Protein AF-A0A3M6V969-F1 (afdb_monomer_lite)

Foldseek 3Di:
DDDDDDDDDDDDDDDDDDDDDDDPDPDDPPDDDDPPPDPDDDDDDPDPDPPVVVVVVPDDPVVVVVVVLVCLLVDPLLVLLLVLLVVLLVLLVVLQVVLVVLVVVVVVCVVPVPCPVVSVVVLVVSLVVSLVVLLVSLQSNDDPQPRWDFDDWDPVVVPDPPPLSVLSSCCSNPVSCPLQRVLLVVLSVLLVVLVVLLVVLVVPPPDPPDDDDDVVVVVVVVSVVSNVVSVVSNSVSSVSSVVSSVVSNVSSCVSSVVTTDTDRDDD

pLDDT: mean 74.68, std 21.76, range [30.78, 98.0]

Radius of gyration: 28.73 Å; chains: 1; bounding box: 106×53×70 Å

Sequence (267 aa):
MATQETFHPKLIKLSSDLGSVVTDEYGTFDVSMIDVESERDDDVEQCQPSFYERLDSMCSKECLLIWLVLSVPFKLLTYKTLLFHAANFIFSVVAIICVFTLTMGKVLQSLVAAWGTKFRRIESWTLQHLLQLDCALYNFISPRDEHLMVYSPSIHMQQAQGLYGMYAQLYFGGVKLLATGIPGAFAVFMFIWSLQNVIVMALRNEPEASATTGHLLSIYYNLDMMMVVAVVAIYASVILLYVFVFISQQLTIFFCSQYLLYGTGLY

Organism: NCBI:txid542832

Secondary structure (DSSP, 8-state):
----------PPP---------------------------------PPPPHHHHHHTTS-HHHHHHHHHHHGGGSHHHHHHHHHHHHHHHHHHHHHHHHHHHHHHHHHHHH-GGGHHHHHHHHHHHHHHHHHHHHHHHHHHS-GGGPEEEEEE-THHHHSTTHHHHHHHHIIIIIHIIIIIHHHHHHHHHHHHHHHHHHHHHHH-S------TTTHHHHHHHHHHHHHHHHHHHHHHHHHHHHHHHHHHHHHHHHHHHHEEEEE---

Structure (mmCIF, N/CA/C/O backbone):
data_AF-A0A3M6V969-F1
#
_entry.id   AF-A0A3M6V969-F1
#
loop_
_atom_site.group_PDB
_atom_site.id
_atom_site.type_symbol
_atom_site.label_atom_id
_atom_site.label_alt_id
_atom_site.label_comp_id
_atom_site.label_asym_id
_atom_site.label_entity_id
_atom_site.label_seq_id
_atom_site.pdbx_PDB_ins_code
_atom_site.Cartn_x
_atom_site.Cartn_y
_atom_site.Cartn_z
_atom_site.occupancy
_atom_site.B_iso_or_equiv
_atom_site.auth_seq_id
_atom_site.auth_comp_id
_atom_site.auth_asym_id
_atom_site.auth_atom_id
_atom_site.pdbx_PDB_model_num
ATOM 1 N N . MET A 1 1 ? -68.284 -16.418 7.453 1.00 35.00 1 MET A N 1
ATOM 2 C CA . MET A 1 1 ? -67.642 -16.941 6.227 1.00 35.00 1 MET A CA 1
ATOM 3 C C . MET A 1 1 ? -66.283 -16.276 6.110 1.00 35.00 1 MET A C 1
ATOM 5 O O . MET A 1 1 ? -66.266 -15.061 6.186 1.00 35.00 1 MET A O 1
ATOM 9 N N . ALA A 1 2 ? -65.136 -16.913 5.924 1.00 34.94 2 ALA A N 1
ATOM 10 C CA . ALA A 1 2 ? -64.560 -18.185 6.353 1.00 34.94 2 ALA A CA 1
ATOM 11 C C . ALA A 1 2 ? -63.029 -17.925 6.340 1.00 34.94 2 ALA A C 1
ATOM 13 O O . ALA A 1 2 ? -62.560 -17.094 5.566 1.00 34.94 2 ALA A O 1
ATOM 14 N N . THR A 1 3 ? -62.303 -18.549 7.262 1.00 42.44 3 THR A N 1
ATOM 15 C CA . THR A 1 3 ? -60.850 -18.478 7.530 1.00 42.44 3 THR A CA 1
ATOM 16 C C . THR A 1 3 ? -59.985 -19.164 6.458 1.00 42.44 3 THR A C 1
ATOM 18 O O . THR A 1 3 ? -60.555 -19.776 5.560 1.00 42.44 3 THR A O 1
ATOM 21 N N . GLN A 1 4 ? -58.646 -19.153 6.670 1.00 36.12 4 GLN A N 1
ATOM 22 C CA . GLN A 1 4 ? -57.632 -20.188 6.310 1.00 36.12 4 GLN A CA 1
ATOM 23 C C . GLN A 1 4 ? -56.543 -19.681 5.321 1.00 36.12 4 GLN A C 1
ATOM 25 O O . GLN A 1 4 ? -56.886 -19.095 4.305 1.00 36.12 4 GLN A O 1
ATOM 30 N N . GLU A 1 5 ? -55.219 -19.818 5.503 1.00 34.84 5 GLU A N 1
ATOM 31 C CA . GLU A 1 5 ? -54.366 -20.386 6.562 1.00 34.84 5 GLU A CA 1
ATOM 32 C C . GLU A 1 5 ? -52.908 -19.893 6.425 1.00 34.84 5 GLU A C 1
ATOM 34 O O . GLU A 1 5 ? -52.412 -19.625 5.333 1.00 34.84 5 GLU A O 1
ATOM 39 N N . THR A 1 6 ? -52.221 -19.841 7.563 1.00 40.34 6 THR A N 1
ATOM 40 C CA . THR A 1 6 ? -50.766 -19.755 7.762 1.00 40.34 6 THR A CA 1
ATOM 41 C C . THR A 1 6 ? -50.095 -21.128 7.663 1.00 40.34 6 THR A C 1
ATOM 43 O O . THR A 1 6 ? -50.626 -22.078 8.230 1.00 40.34 6 THR A O 1
ATOM 46 N N . PHE A 1 7 ? -48.867 -21.206 7.131 1.00 31.41 7 PHE A N 1
ATOM 47 C CA . PHE A 1 7 ? -47.950 -22.331 7.381 1.00 31.41 7 PHE A CA 1
ATOM 48 C C . PHE A 1 7 ? -46.498 -21.871 7.621 1.00 31.41 7 PHE A C 1
ATOM 50 O O . PHE A 1 7 ? -45.789 -21.452 6.712 1.00 31.41 7 PHE A O 1
ATOM 57 N N . HIS A 1 8 ? -46.072 -21.999 8.880 1.00 37.44 8 HIS A N 1
ATOM 58 C CA . HIS A 1 8 ? -44.728 -22.417 9.324 1.00 37.44 8 HIS A CA 1
ATOM 59 C C . HIS A 1 8 ? -44.789 -23.949 9.550 1.00 37.44 8 HIS A C 1
ATOM 61 O O . HIS A 1 8 ? -45.909 -24.429 9.759 1.00 37.44 8 HIS A O 1
ATOM 67 N N . PRO A 1 9 ? -43.689 -24.750 9.563 1.00 43.12 9 PRO A N 1
ATOM 68 C CA . PRO A 1 9 ? -42.586 -24.687 10.557 1.00 43.12 9 PRO A CA 1
ATOM 69 C C . PRO A 1 9 ? -41.202 -25.137 9.969 1.00 43.12 9 PRO A C 1
ATOM 71 O O . PRO A 1 9 ? -41.119 -25.428 8.787 1.00 43.12 9 PRO A O 1
ATOM 74 N N . LYS A 1 10 ? -40.037 -25.187 10.647 1.00 30.78 10 LYS A N 1
ATOM 75 C CA . LYS A 1 10 ? -39.716 -25.945 11.872 1.00 30.78 10 LYS A CA 1
ATOM 76 C C . LYS A 1 10 ? -38.321 -25.575 12.420 1.00 30.78 10 LYS A C 1
ATOM 78 O O . LYS A 1 10 ? -37.322 -25.675 11.715 1.00 30.78 10 LYS A O 1
ATOM 83 N N . LEU A 1 11 ? -38.282 -25.210 13.704 1.00 34.94 11 LEU A N 1
ATOM 84 C CA . LEU A 1 11 ? -37.094 -25.210 14.562 1.00 34.94 11 LEU A CA 1
ATOM 85 C C . LEU A 1 11 ? -36.575 -26.646 14.741 1.00 34.94 11 LEU A C 1
ATOM 87 O O . LEU A 1 11 ? -37.361 -27.541 15.065 1.00 34.94 11 LEU A O 1
ATOM 91 N N . ILE A 1 12 ? -35.257 -26.833 14.658 1.00 35.28 12 ILE A N 1
ATOM 92 C CA . ILE A 1 12 ? -34.579 -27.974 15.277 1.00 35.28 12 ILE A CA 1
ATOM 93 C C . ILE A 1 12 ? -34.173 -27.558 16.691 1.00 35.28 12 ILE A C 1
ATOM 95 O O . ILE A 1 12 ? -33.477 -26.570 16.907 1.00 35.28 12 ILE A O 1
ATOM 99 N N . LYS A 1 13 ? -34.681 -28.327 17.648 1.00 32.25 13 LYS A N 1
ATOM 100 C CA . LYS A 1 13 ? -34.396 -28.279 19.077 1.00 32.25 13 LYS A CA 1
ATOM 101 C C . LYS A 1 13 ? -33.262 -29.277 19.315 1.00 32.25 13 LYS A C 1
ATOM 103 O O . LYS A 1 13 ? -33.454 -30.454 19.024 1.00 32.25 13 LYS A O 1
ATOM 108 N N . LEU A 1 14 ? -32.117 -28.840 19.832 1.00 31.98 14 LEU A N 1
ATOM 109 C CA . LEU A 1 14 ? -31.102 -29.751 20.362 1.00 31.98 14 LEU A CA 1
ATOM 110 C C . LEU A 1 14 ? -30.795 -29.366 21.806 1.00 31.98 14 LEU A C 1
ATOM 112 O O . LEU A 1 14 ? -30.580 -28.202 22.137 1.00 31.98 14 LEU A O 1
ATOM 116 N N . SER A 1 15 ? -30.951 -30.384 22.645 1.00 31.31 15 SER A N 1
ATOM 117 C CA . SER A 1 15 ? -30.938 -30.371 24.098 1.00 31.31 15 SER A CA 1
ATOM 118 C C . SER A 1 15 ? -29.572 -29.982 24.638 1.00 31.31 15 SER A C 1
ATOM 120 O O . SER A 1 15 ? -28.549 -30.463 24.161 1.00 31.31 15 SER A O 1
ATOM 122 N N . SER A 1 16 ? -29.587 -29.164 25.680 1.00 37.38 16 SER A N 1
ATOM 123 C CA . SER A 1 16 ? -28.486 -28.974 26.610 1.00 37.38 16 SER A CA 1
ATOM 124 C C . SER A 1 16 ? -28.178 -30.296 27.310 1.00 37.38 16 SER A C 1
ATOM 126 O O . SER A 1 16 ? -29.090 -30.907 27.868 1.00 37.38 16 SER A O 1
ATOM 128 N N . ASP A 1 17 ? -26.906 -30.679 27.344 1.00 32.72 17 ASP A N 1
ATOM 129 C CA . ASP A 1 17 ? -26.366 -31.443 28.461 1.00 32.72 17 ASP A CA 1
ATOM 130 C C . ASP A 1 17 ? -25.052 -30.797 28.903 1.00 32.72 17 ASP A C 1
ATOM 132 O O . ASP A 1 17 ? -24.182 -30.458 28.097 1.00 32.72 17 ASP A O 1
ATOM 136 N N . LEU A 1 18 ? -24.988 -30.512 30.199 1.00 43.34 18 LEU A N 1
ATOM 137 C CA . LEU A 1 18 ? -23.927 -29.774 30.864 1.00 43.34 18 LEU A CA 1
ATOM 138 C C . LEU A 1 18 ? -22.798 -30.758 31.200 1.00 43.34 18 LEU A C 1
ATOM 140 O O . LEU A 1 18 ? -22.928 -31.568 32.113 1.00 43.34 18 LEU A O 1
ATOM 144 N N . GLY A 1 19 ? -21.677 -30.658 30.489 1.00 33.00 19 GLY A N 1
ATOM 145 C CA . GLY A 1 19 ? -20.429 -31.345 30.812 1.00 33.00 19 GLY A CA 1
ATOM 146 C C . GLY A 1 19 ? -19.304 -30.331 30.950 1.00 33.00 19 GLY A C 1
ATOM 147 O O . GLY A 1 19 ? -18.671 -29.959 29.972 1.00 33.00 19 GLY A O 1
ATOM 148 N N . SER A 1 20 ? -19.088 -29.853 32.172 1.00 44.28 20 SER A N 1
ATOM 149 C CA . SER A 1 20 ? -17.944 -29.029 32.559 1.00 44.28 20 SER A CA 1
ATOM 150 C C . SER A 1 20 ? -16.648 -29.827 32.384 1.00 44.28 20 SER A C 1
ATOM 152 O O . SER A 1 20 ? -16.420 -30.750 33.162 1.00 44.28 20 SER A O 1
ATOM 154 N N . VAL A 1 21 ? -15.785 -29.425 31.450 1.00 36.19 21 VAL A N 1
ATOM 155 C CA . VAL A 1 21 ? -14.322 -29.491 31.590 1.00 36.19 21 VAL A CA 1
ATOM 156 C C . VAL A 1 21 ? -13.742 -28.291 30.843 1.00 36.19 21 VAL A C 1
ATOM 158 O O . VAL A 1 21 ? -13.874 -28.161 29.631 1.00 36.19 21 VAL A O 1
ATOM 161 N N . VAL A 1 22 ? -13.139 -27.384 31.607 1.00 47.34 22 VAL A N 1
ATOM 162 C CA . VAL A 1 22 ? -12.195 -26.389 31.106 1.00 47.34 22 VAL A CA 1
ATOM 163 C C . VAL A 1 22 ? -10.940 -27.144 30.683 1.00 47.34 22 VAL A C 1
ATOM 165 O O . VAL A 1 22 ? -10.265 -27.720 31.532 1.00 47.34 22 VAL A O 1
ATOM 168 N N . THR A 1 23 ? -10.623 -27.110 29.396 1.00 34.41 23 THR A N 1
ATOM 169 C CA . THR A 1 23 ? -9.273 -27.362 28.886 1.00 34.41 23 THR A CA 1
ATOM 170 C C . THR A 1 23 ? -8.989 -26.316 27.821 1.00 34.41 23 THR A C 1
ATOM 172 O O . THR A 1 23 ? -9.536 -26.369 26.721 1.00 34.41 23 THR A O 1
ATOM 175 N N . ASP A 1 24 ? -8.170 -25.332 28.199 1.00 46.44 24 ASP A N 1
ATOM 176 C CA . ASP A 1 24 ? -7.408 -24.503 27.272 1.00 46.44 24 ASP A CA 1
ATOM 177 C C . ASP A 1 24 ? -6.499 -25.434 26.466 1.00 46.44 24 ASP A C 1
ATOM 179 O O . ASP A 1 24 ? -5.453 -25.866 26.949 1.00 46.44 24 ASP A O 1
ATOM 183 N N . GLU A 1 25 ? -6.892 -25.764 25.243 1.00 40.34 25 GLU A N 1
ATOM 184 C CA . GLU A 1 25 ? -5.999 -26.401 24.286 1.00 40.34 25 GLU A CA 1
ATOM 185 C C . GLU A 1 25 ? -6.243 -25.774 22.916 1.00 40.34 25 GLU A C 1
ATOM 187 O O . GLU A 1 25 ? -7.372 -25.699 22.430 1.00 40.34 25 GLU A O 1
ATOM 192 N N . TYR A 1 26 ? -5.170 -25.231 22.340 1.00 43.09 26 TYR A N 1
ATOM 193 C CA . TYR A 1 26 ? -5.135 -24.672 20.996 1.00 43.09 26 TYR A CA 1
ATOM 194 C C . TYR A 1 26 ? -5.763 -25.673 20.019 1.00 43.09 26 TYR A C 1
ATOM 196 O O . TYR A 1 26 ? -5.193 -26.727 19.751 1.00 43.09 26 TYR A O 1
ATOM 204 N N . GLY A 1 27 ? -6.939 -25.337 19.490 1.00 37.59 27 GLY A N 1
ATOM 205 C CA . GLY A 1 27 ? -7.578 -26.114 18.440 1.00 37.59 27 GLY A CA 1
ATOM 206 C C . GLY A 1 27 ? -6.753 -26.023 17.164 1.00 37.59 27 GLY A C 1
ATOM 207 O O . GLY A 1 27 ? -6.799 -25.018 16.456 1.00 37.59 27 GLY A O 1
ATOM 208 N N . THR A 1 28 ? -5.986 -27.069 16.877 1.00 38.44 28 THR A N 1
ATOM 209 C CA . THR A 1 28 ? -5.443 -27.332 15.547 1.00 38.44 28 THR A CA 1
ATOM 210 C C . THR A 1 28 ? -6.634 -27.520 14.611 1.00 38.44 28 THR A C 1
ATOM 212 O O . THR A 1 28 ? -7.414 -28.457 14.773 1.00 38.44 28 THR A O 1
ATOM 215 N N . PHE A 1 29 ? -6.829 -26.596 13.671 1.00 37.69 29 PHE A N 1
ATOM 216 C CA . PHE A 1 29 ? -7.833 -26.757 12.625 1.00 37.69 29 PHE A CA 1
ATOM 217 C C . PHE A 1 29 ? -7.365 -27.870 11.683 1.00 37.69 29 PHE A C 1
ATOM 219 O O . PHE A 1 29 ? -6.484 -27.646 10.855 1.00 37.69 29 PHE A O 1
ATOM 226 N N . ASP A 1 30 ? -7.934 -29.066 11.823 1.00 32.25 30 ASP A N 1
ATOM 227 C CA . ASP A 1 30 ? -7.790 -30.130 10.831 1.00 32.25 30 ASP A CA 1
ATOM 228 C C . ASP A 1 30 ? -8.599 -29.738 9.587 1.00 32.25 30 ASP A C 1
ATOM 230 O O . ASP A 1 30 ? -9.830 -29.826 9.548 1.00 32.25 30 ASP A O 1
ATOM 234 N N . VAL A 1 31 ? -7.898 -29.234 8.572 1.00 41.06 31 VAL A N 1
ATOM 235 C CA . VAL A 1 31 ? -8.460 -28.963 7.248 1.00 41.06 31 VAL A CA 1
ATOM 236 C C . VAL A 1 31 ? -8.407 -30.268 6.462 1.00 41.06 31 VAL A C 1
ATOM 238 O O . VAL A 1 31 ? -7.403 -30.599 5.838 1.00 41.06 31 VAL A O 1
ATOM 241 N N . SER A 1 32 ? -9.498 -31.030 6.512 1.00 32.59 32 SER A N 1
ATOM 242 C CA . SER A 1 32 ? -9.714 -32.150 5.596 1.00 32.59 32 SER A CA 1
ATOM 243 C C . SER A 1 32 ? -9.898 -31.596 4.179 1.00 32.59 32 SER A C 1
ATOM 245 O O . SER A 1 32 ? -10.925 -30.981 3.881 1.00 32.59 32 SER A O 1
ATOM 247 N N . MET A 1 33 ? -8.891 -31.769 3.318 1.00 40.50 33 MET A N 1
ATOM 248 C CA . MET A 1 33 ? -9.049 -31.561 1.879 1.00 40.50 33 MET A CA 1
ATOM 249 C C . MET A 1 33 ? -9.857 -32.730 1.318 1.00 40.50 33 MET A C 1
ATOM 251 O O . MET A 1 33 ? -9.395 -33.867 1.294 1.00 40.50 33 MET A O 1
ATOM 255 N N . ILE A 1 34 ? -11.089 -32.446 0.905 1.00 36.62 34 ILE A N 1
ATOM 256 C CA . ILE A 1 34 ? -11.884 -33.369 0.103 1.00 36.62 34 ILE A CA 1
ATOM 257 C C . ILE A 1 34 ? -11.460 -33.125 -1.343 1.00 36.62 34 ILE A C 1
ATOM 259 O O . ILE A 1 34 ? -11.886 -32.143 -1.953 1.00 36.62 34 ILE A O 1
ATOM 263 N N . ASP A 1 35 ? -10.599 -33.996 -1.866 1.00 39.97 35 ASP A N 1
ATOM 264 C CA . ASP A 1 35 ? -10.316 -34.065 -3.297 1.00 39.97 35 ASP A CA 1
ATOM 265 C C . ASP A 1 35 ? -11.599 -34.502 -4.010 1.00 39.97 35 ASP A C 1
ATOM 267 O O . ASP A 1 35 ? -12.009 -35.662 -3.973 1.00 39.97 35 ASP A O 1
ATOM 271 N N . VAL A 1 36 ? -12.289 -33.534 -4.611 1.00 44.66 36 VAL A N 1
ATOM 272 C CA . VAL A 1 36 ? -13.403 -33.801 -5.517 1.00 44.66 36 VAL A CA 1
ATOM 273 C C . VAL A 1 36 ? -12.790 -34.161 -6.867 1.00 44.66 36 VAL A C 1
ATOM 275 O O . VAL A 1 36 ? -12.465 -33.284 -7.667 1.00 44.66 36 VAL A O 1
ATOM 278 N N . GLU A 1 37 ? -12.611 -35.458 -7.109 1.00 36.41 37 GLU A N 1
ATOM 279 C CA . GLU A 1 37 ? -12.363 -35.995 -8.447 1.00 36.41 37 GLU A CA 1
ATOM 280 C C . GLU A 1 37 ? -13.575 -35.654 -9.327 1.00 36.41 37 GLU A C 1
ATOM 282 O O . GLU A 1 37 ? -14.627 -36.286 -9.245 1.00 36.41 37 GLU A O 1
ATOM 287 N N . SER A 1 38 ? -13.465 -34.599 -10.140 1.00 39.62 38 SER A N 1
ATOM 288 C CA . SER A 1 38 ? -14.465 -34.323 -11.168 1.00 39.62 38 SER A CA 1
ATOM 289 C C . SER A 1 38 ? -14.186 -35.227 -12.369 1.00 39.62 38 SER A C 1
ATOM 291 O O . SER A 1 38 ? -13.311 -34.920 -13.184 1.00 39.62 38 SER A O 1
ATOM 293 N N . GLU A 1 39 ? -14.931 -36.326 -12.489 1.00 42.91 39 GLU A N 1
ATOM 294 C CA . GLU A 1 39 ? -15.165 -36.978 -13.780 1.00 42.91 39 GLU A CA 1
ATOM 295 C C . GLU A 1 39 ? -15.754 -35.924 -14.724 1.00 42.91 39 GLU A C 1
ATOM 297 O O . GLU A 1 39 ? -16.857 -35.416 -14.509 1.00 42.91 39 GLU A O 1
ATOM 302 N N . ARG A 1 40 ? -14.973 -35.518 -15.726 1.00 40.44 40 ARG A N 1
ATOM 303 C CA . ARG A 1 40 ? -15.407 -34.588 -16.763 1.00 40.44 40 ARG A CA 1
ATOM 304 C C . ARG A 1 40 ? -15.438 -35.348 -18.076 1.00 40.44 40 ARG A C 1
ATOM 306 O O . ARG A 1 40 ? -14.396 -35.787 -18.552 1.00 40.44 40 ARG A O 1
ATOM 313 N N . ASP A 1 41 ? -16.650 -35.495 -18.596 1.00 39.75 41 ASP A N 1
ATOM 314 C CA . ASP A 1 41 ? -16.942 -36.016 -19.922 1.00 39.75 41 ASP A CA 1
ATOM 315 C C . ASP A 1 41 ? -16.174 -35.238 -21.002 1.00 39.75 41 ASP A C 1
ATOM 317 O O . ASP A 1 41 ? -16.116 -34.003 -20.999 1.00 39.75 41 ASP A O 1
ATOM 321 N N . ASP A 1 42 ? -15.583 -36.002 -21.919 1.00 45.78 42 ASP A N 1
ATOM 322 C CA . ASP A 1 42 ? -14.916 -35.544 -23.130 1.00 45.78 42 ASP A CA 1
ATOM 323 C C . ASP A 1 42 ? -15.936 -34.946 -24.114 1.00 45.78 42 ASP A C 1
ATOM 325 O O . ASP A 1 42 ? -16.518 -35.663 -24.925 1.00 45.78 42 ASP A O 1
ATOM 329 N N . ASP A 1 43 ? -16.093 -33.623 -24.105 1.00 39.78 43 ASP A N 1
ATOM 330 C CA . ASP A 1 43 ? -16.605 -32.880 -25.259 1.00 39.78 43 ASP A CA 1
ATOM 331 C C . ASP A 1 43 ? -15.571 -31.832 -25.690 1.00 39.78 43 ASP A C 1
ATOM 333 O O . ASP A 1 43 ? -15.321 -30.811 -25.044 1.00 39.78 43 ASP A O 1
ATOM 337 N N . VAL A 1 44 ? -14.915 -32.146 -26.807 1.00 49.41 44 VAL A N 1
ATOM 338 C CA . VAL A 1 44 ? -13.845 -31.379 -27.446 1.00 49.41 44 VAL A CA 1
ATOM 339 C C . VAL A 1 44 ? -14.427 -30.111 -28.081 1.00 49.41 44 VAL A C 1
ATOM 341 O O . VAL A 1 44 ? -14.700 -30.064 -29.280 1.00 49.41 44 VAL A O 1
ATOM 344 N N . GLU A 1 45 ? -14.572 -29.043 -27.299 1.00 40.78 45 GLU A N 1
ATOM 345 C CA . GLU A 1 45 ? -14.564 -27.685 -27.845 1.00 40.78 45 GLU A CA 1
ATOM 346 C C . GLU A 1 45 ? -13.108 -27.274 -28.106 1.00 40.78 45 GLU A C 1
ATOM 348 O O . GLU A 1 45 ? -12.313 -27.072 -27.187 1.00 40.78 45 GLU A O 1
ATOM 353 N N . GLN A 1 46 ? -12.744 -27.157 -29.389 1.00 42.78 46 GLN A N 1
ATOM 354 C CA . GLN A 1 46 ? -11.489 -26.554 -29.842 1.00 42.78 46 GLN A CA 1
ATOM 355 C C . GLN A 1 46 ? -11.424 -25.087 -29.394 1.00 42.78 46 GLN A C 1
ATOM 357 O O . GLN A 1 46 ? -11.783 -24.165 -30.128 1.00 42.78 46 GLN A O 1
ATOM 362 N N . CYS A 1 47 ? -10.942 -24.876 -28.173 1.00 38.12 47 CYS A N 1
ATOM 363 C CA . CYS A 1 47 ? -10.544 -23.574 -27.677 1.00 38.12 47 CYS A CA 1
ATOM 364 C C . CYS A 1 47 ? -9.359 -23.103 -28.529 1.00 38.12 47 CYS A C 1
ATOM 366 O O . CYS A 1 47 ? -8.347 -23.797 -28.647 1.00 38.12 47 CYS A O 1
ATOM 368 N N . GLN A 1 48 ? -9.509 -21.958 -29.199 1.00 42.75 48 GLN A N 1
ATOM 369 C CA . GLN A 1 48 ? -8.417 -21.371 -29.967 1.00 42.75 48 GLN A CA 1
ATOM 370 C C . GLN A 1 48 ? -7.187 -21.219 -29.064 1.00 42.75 48 GLN A C 1
ATOM 372 O O . GLN A 1 48 ? -7.317 -20.653 -27.975 1.00 42.75 48 GLN A O 1
ATOM 377 N N . PRO A 1 49 ? -6.001 -21.665 -29.511 1.00 41.22 49 PRO A N 1
ATOM 378 C CA . PRO A 1 49 ? -4.806 -21.559 -28.702 1.00 41.22 49 PRO A CA 1
ATOM 379 C C . PRO A 1 49 ? -4.523 -20.088 -28.420 1.00 41.22 49 PRO A C 1
ATOM 381 O O . PRO A 1 49 ? -4.471 -19.251 -29.332 1.00 41.22 49 PRO A O 1
ATOM 384 N N . SER A 1 50 ? -4.389 -19.767 -27.136 1.00 54.53 50 SER A N 1
ATOM 385 C CA . SER A 1 50 ? -4.112 -18.406 -26.692 1.00 54.53 50 SER A CA 1
ATOM 386 C C . SER A 1 50 ? -2.794 -17.919 -27.313 1.00 54.53 50 SER A C 1
ATOM 388 O O . SER A 1 50 ? -1.910 -18.710 -27.646 1.00 54.53 50 SER A O 1
ATOM 390 N N . PHE A 1 51 ? -2.620 -16.602 -27.463 1.00 52.53 51 PHE A N 1
ATOM 391 C CA . PHE A 1 51 ? -1.373 -16.012 -27.982 1.00 52.53 51 PHE A CA 1
ATOM 392 C C . PHE A 1 51 ? -0.106 -16.536 -27.268 1.00 52.53 51 PHE A C 1
ATOM 394 O O . PHE A 1 51 ? 0.968 -16.548 -27.868 1.00 52.53 51 PHE A O 1
ATOM 401 N N . TYR A 1 52 ? -0.243 -17.007 -26.024 1.00 50.44 52 TYR A N 1
ATOM 402 C CA . TYR A 1 52 ? 0.818 -17.637 -25.245 1.00 50.44 52 TYR A CA 1
ATOM 403 C C . TYR A 1 52 ? 1.248 -19.005 -25.794 1.00 50.44 52 TYR A C 1
ATOM 405 O O . TYR A 1 52 ? 2.444 -19.218 -25.953 1.00 50.44 52 TYR A O 1
ATOM 413 N N . GLU A 1 53 ? 0.322 -19.888 -26.180 1.00 52.19 53 GLU A N 1
ATOM 414 C CA . GLU A 1 53 ? 0.660 -21.206 -26.758 1.00 52.19 53 GLU A CA 1
ATOM 415 C C . GLU A 1 53 ? 1.312 -21.079 -28.142 1.00 52.19 53 GLU A C 1
ATOM 417 O O . GLU A 1 53 ? 2.183 -21.865 -28.516 1.00 52.19 53 GLU A O 1
ATOM 422 N N . ARG A 1 54 ? 0.949 -20.037 -28.902 1.00 53.50 54 ARG A N 1
ATOM 423 C CA . ARG A 1 54 ? 1.583 -19.741 -30.196 1.00 53.50 54 ARG A CA 1
ATOM 424 C C . ARG A 1 54 ? 3.027 -19.259 -30.049 1.00 53.50 54 ARG A C 1
ATOM 426 O O . ARG A 1 54 ? 3.865 -19.628 -30.871 1.00 53.50 54 ARG A O 1
ATOM 433 N N . LEU A 1 55 ? 3.321 -18.475 -29.012 1.00 54.03 55 LEU A N 1
ATOM 434 C CA . LEU A 1 55 ? 4.676 -18.002 -28.702 1.00 54.03 55 LEU A CA 1
ATOM 435 C C . LEU A 1 55 ? 5.561 -19.107 -28.101 1.00 54.03 55 LEU A C 1
ATOM 437 O O . LEU A 1 55 ? 6.760 -19.129 -28.379 1.00 54.03 55 LEU A O 1
ATOM 441 N N . ASP A 1 56 ? 4.972 -20.052 -27.365 1.00 53.78 56 ASP A N 1
ATOM 442 C CA . ASP A 1 56 ? 5.675 -21.200 -26.772 1.00 53.78 56 ASP A CA 1
ATOM 443 C C . ASP A 1 56 ? 6.216 -22.175 -27.840 1.00 53.78 56 ASP A C 1
ATOM 445 O O . ASP A 1 56 ? 7.233 -22.837 -27.648 1.00 53.78 56 ASP A O 1
ATOM 449 N N . SER A 1 57 ? 5.591 -22.214 -29.025 1.00 53.97 57 SER A N 1
ATOM 450 C CA . SER A 1 57 ? 6.012 -23.090 -30.132 1.00 53.97 57 SER A CA 1
ATOM 451 C C . SER A 1 57 ? 7.218 -22.588 -30.945 1.00 53.97 57 SER A C 1
ATOM 453 O O . SER A 1 57 ? 7.780 -23.351 -31.730 1.00 53.97 57 SER A O 1
ATOM 455 N N . MET A 1 58 ? 7.625 -21.319 -30.786 1.00 54.47 58 MET A N 1
ATOM 456 C CA . MET A 1 58 ? 8.648 -20.684 -31.638 1.00 54.47 58 MET A CA 1
ATOM 457 C C . MET A 1 58 ? 9.850 -20.102 -30.887 1.00 54.47 58 MET A C 1
ATOM 459 O O . MET A 1 58 ? 10.784 -19.611 -31.521 1.00 54.47 58 MET A O 1
ATOM 463 N N . CYS A 1 59 ? 9.876 -20.176 -29.555 1.00 60.66 59 CYS A N 1
ATOM 464 C CA . CYS A 1 59 ? 10.966 -19.641 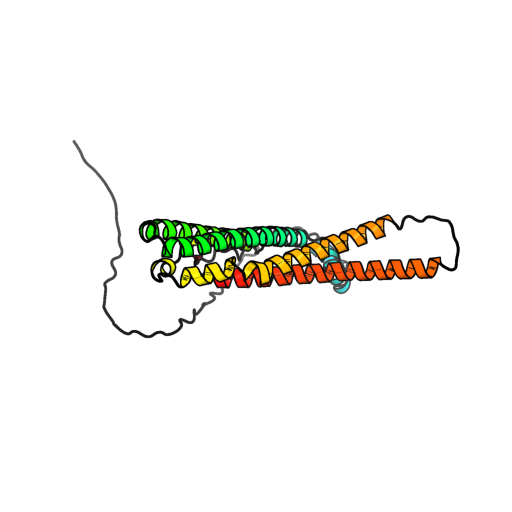-28.745 1.00 60.66 59 CYS A CA 1
ATOM 465 C C . CYS A 1 59 ? 11.501 -20.705 -27.783 1.00 60.66 59 CYS A C 1
ATOM 467 O O . CYS A 1 59 ? 10.730 -21.364 -27.094 1.00 60.66 59 CYS A O 1
ATOM 469 N N . SER A 1 60 ? 12.828 -20.860 -27.702 1.00 74.12 60 SER A N 1
ATOM 470 C CA . SER A 1 60 ? 13.454 -21.648 -26.630 1.00 74.12 60 SER A CA 1
ATOM 471 C C . SER A 1 60 ? 12.939 -21.154 -25.271 1.00 74.12 60 SER A C 1
ATOM 473 O O . SER A 1 60 ? 12.790 -19.943 -25.079 1.00 74.12 60 SER A O 1
ATOM 475 N N . LYS A 1 61 ? 12.702 -22.069 -24.320 1.00 70.00 61 LYS A N 1
ATOM 476 C CA . LYS A 1 61 ? 12.213 -21.766 -22.957 1.00 70.00 61 LYS A CA 1
ATOM 477 C C . LYS A 1 61 ? 13.004 -20.633 -22.281 1.00 70.00 61 LYS A C 1
ATOM 479 O O . LYS A 1 61 ? 12.455 -19.862 -21.498 1.00 70.00 61 LYS A O 1
ATOM 484 N N . GLU A 1 62 ? 14.281 -20.496 -22.631 1.00 69.62 62 GLU A N 1
ATOM 485 C CA . GLU A 1 62 ? 15.187 -19.449 -22.153 1.00 69.62 62 GLU A CA 1
ATOM 486 C C . GLU A 1 62 ? 14.842 -18.049 -22.693 1.00 69.62 62 GLU A C 1
ATOM 488 O O . GLU A 1 62 ? 14.850 -17.079 -21.937 1.00 69.62 62 GLU A O 1
ATOM 493 N N . CYS A 1 63 ? 14.468 -17.925 -23.971 1.00 73.50 63 CYS A N 1
ATOM 494 C CA . CYS A 1 63 ? 14.021 -16.650 -24.539 1.00 73.50 63 CYS A CA 1
ATOM 495 C C . CYS A 1 63 ? 12.691 -16.204 -23.935 1.00 73.50 63 CYS A C 1
ATOM 497 O O . CYS A 1 63 ? 12.526 -15.018 -23.661 1.00 73.50 63 CYS A O 1
ATOM 499 N N . LEU A 1 64 ? 11.768 -17.139 -23.688 1.00 75.12 64 LEU A N 1
ATOM 500 C CA . LEU A 1 64 ? 10.493 -16.830 -23.042 1.00 75.12 64 LEU A CA 1
ATOM 501 C C . LEU A 1 64 ? 10.717 -16.314 -21.617 1.00 75.12 64 LEU A C 1
ATOM 503 O O . LEU A 1 64 ? 10.119 -15.311 -21.237 1.00 75.12 64 LEU A O 1
ATOM 507 N N . LEU A 1 65 ? 11.635 -16.926 -20.863 1.00 71.69 65 LEU A N 1
ATOM 508 C CA . LEU A 1 65 ? 12.019 -16.457 -19.531 1.00 71.69 65 LEU A CA 1
ATOM 509 C C . LEU A 1 65 ? 12.624 -15.045 -19.571 1.00 71.69 65 LEU A C 1
ATOM 511 O O . LEU A 1 65 ? 12.204 -14.183 -18.801 1.00 71.69 65 LEU A O 1
ATOM 515 N N . ILE A 1 66 ? 13.555 -14.782 -20.492 1.00 73.50 66 ILE A N 1
ATOM 516 C CA . ILE A 1 66 ? 14.171 -13.457 -20.668 1.00 73.50 66 ILE A CA 1
ATOM 517 C C . ILE A 1 66 ? 13.109 -12.408 -21.016 1.00 73.50 66 ILE A C 1
ATOM 519 O O . ILE A 1 66 ? 13.067 -11.347 -20.395 1.00 73.50 66 ILE A O 1
ATOM 523 N N . TRP A 1 67 ? 12.211 -12.712 -21.954 1.00 74.25 67 TRP A N 1
ATOM 524 C CA . TRP A 1 67 ? 11.128 -11.811 -22.352 1.00 74.25 67 TRP A CA 1
ATOM 525 C C . TRP A 1 67 ? 10.144 -11.567 -21.205 1.00 74.25 67 TRP A C 1
ATOM 527 O O . TRP A 1 67 ? 9.702 -10.441 -20.972 1.00 74.25 67 TRP A O 1
ATOM 537 N N . LEU A 1 68 ? 9.841 -12.612 -20.431 1.00 72.06 68 LEU A N 1
ATOM 538 C CA . LEU A 1 68 ? 8.983 -12.515 -19.262 1.00 72.06 68 LEU A CA 1
ATOM 539 C C . LEU A 1 68 ? 9.615 -11.592 -18.223 1.00 72.06 68 LEU A C 1
ATOM 541 O O . LEU A 1 68 ? 8.924 -10.672 -17.790 1.00 72.06 68 LEU A O 1
ATOM 545 N N . VAL A 1 69 ? 10.902 -11.766 -17.902 1.00 72.56 69 VAL A N 1
ATOM 546 C CA . VAL A 1 69 ? 11.664 -10.888 -16.998 1.00 72.56 69 VAL A CA 1
ATOM 547 C C . VAL A 1 69 ? 11.677 -9.451 -17.521 1.00 72.56 69 VAL A C 1
ATOM 549 O O . VAL A 1 69 ? 11.301 -8.548 -16.781 1.00 72.56 69 VAL A O 1
ATOM 552 N N . LEU A 1 70 ? 11.985 -9.235 -18.803 1.00 75.69 70 LEU A N 1
ATOM 553 C CA . LEU A 1 70 ? 11.989 -7.909 -19.438 1.00 75.69 70 LEU A CA 1
ATOM 554 C C . LEU A 1 70 ? 10.631 -7.206 -19.407 1.00 75.69 70 LEU A C 1
ATOM 556 O O . LEU A 1 70 ? 10.557 -5.987 -19.266 1.00 75.69 70 LEU A O 1
ATOM 560 N N . SER A 1 71 ? 9.547 -7.972 -19.509 1.00 80.94 71 SER A N 1
ATOM 561 C CA . SER A 1 71 ? 8.188 -7.434 -19.490 1.00 80.94 71 SER A CA 1
ATOM 562 C C . SER A 1 71 ? 7.671 -7.115 -18.085 1.00 80.94 71 SER A C 1
ATOM 564 O O . SER A 1 71 ? 6.725 -6.339 -17.968 1.00 80.94 71 SER A O 1
ATOM 566 N N . VAL A 1 72 ? 8.272 -7.667 -17.017 1.00 78.00 72 VAL A N 1
ATOM 567 C CA . VAL A 1 72 ? 7.835 -7.486 -15.616 1.00 78.00 72 VAL A CA 1
ATOM 568 C C . VAL A 1 72 ? 7.513 -6.025 -15.249 1.00 78.00 72 VAL A C 1
ATOM 570 O O . VAL A 1 72 ? 6.404 -5.790 -14.757 1.00 78.00 72 VAL A O 1
ATOM 573 N N . PRO A 1 73 ? 8.386 -5.024 -15.485 1.00 75.56 73 PRO A N 1
ATOM 574 C CA . PRO A 1 73 ? 8.093 -3.635 -15.116 1.00 75.56 73 PRO A CA 1
ATOM 575 C C . PRO A 1 73 ? 6.920 -3.021 -15.895 1.00 75.56 73 PRO A C 1
ATOM 577 O O . PRO A 1 73 ? 6.298 -2.081 -15.408 1.00 75.56 73 PRO A O 1
ATOM 580 N N . PHE A 1 74 ? 6.584 -3.569 -17.064 1.00 79.62 74 PHE A N 1
ATOM 581 C CA . PHE A 1 74 ? 5.519 -3.075 -17.942 1.00 79.62 74 PHE A CA 1
ATOM 582 C C . PHE A 1 74 ? 4.199 -3.837 -17.787 1.00 79.62 74 PHE A C 1
ATOM 584 O O . PHE A 1 74 ? 3.204 -3.496 -18.428 1.00 79.62 74 PHE A O 1
ATOM 591 N N . LYS A 1 75 ? 4.150 -4.867 -16.934 1.00 85.88 75 LYS A N 1
ATOM 592 C CA . LYS A 1 75 ? 2.903 -5.585 -16.658 1.00 85.88 75 LYS A CA 1
ATOM 593 C C . LYS A 1 75 ? 1.925 -4.671 -15.926 1.00 85.88 75 LYS A C 1
ATOM 595 O O . LYS A 1 75 ? 2.290 -3.969 -14.985 1.00 85.88 75 LYS A O 1
ATOM 600 N N . LEU A 1 76 ? 0.646 -4.768 -16.289 1.00 87.62 76 LEU A N 1
ATOM 601 C CA . LEU A 1 76 ? -0.456 -4.062 -15.621 1.00 87.62 76 LEU A CA 1
ATOM 602 C C . LEU A 1 76 ? -0.472 -4.310 -14.100 1.00 87.62 76 LEU A C 1
ATOM 604 O O . LEU A 1 76 ? -0.822 -3.421 -13.325 1.00 87.62 76 LEU A O 1
ATOM 608 N N . LEU A 1 77 ? -0.009 -5.489 -13.672 1.00 88.38 77 LEU A N 1
ATOM 609 C CA . LEU A 1 77 ? 0.154 -5.843 -12.264 1.00 88.38 77 LEU A CA 1
ATOM 610 C C . LEU A 1 77 ? 1.124 -4.910 -11.519 1.00 88.38 77 LEU A C 1
ATOM 612 O O . LEU A 1 77 ? 0.837 -4.523 -10.394 1.00 88.38 77 LEU A O 1
ATOM 616 N N . THR A 1 78 ? 2.222 -4.482 -12.145 1.00 90.62 78 THR A N 1
ATOM 617 C CA . THR A 1 78 ? 3.192 -3.570 -11.520 1.00 90.62 78 THR A CA 1
ATOM 618 C C . THR A 1 78 ? 2.552 -2.211 -11.235 1.00 90.62 78 THR A C 1
ATOM 620 O O . THR A 1 78 ? 2.693 -1.682 -10.136 1.00 90.62 78 THR A O 1
ATOM 623 N N . TYR A 1 79 ? 1.751 -1.679 -12.164 1.00 92.19 79 TYR A N 1
ATOM 624 C CA . TYR A 1 79 ? 1.006 -0.432 -11.951 1.00 92.19 79 TYR A CA 1
ATOM 625 C C . TYR A 1 79 ? -0.084 -0.565 -10.884 1.00 92.19 79 TYR A C 1
ATOM 627 O O . TYR A 1 79 ? -0.254 0.338 -10.064 1.00 92.19 79 TYR A O 1
ATOM 635 N N . LYS A 1 80 ? -0.779 -1.709 -10.841 1.00 94.19 80 LYS A N 1
ATOM 636 C CA . LYS A 1 80 ? -1.709 -2.043 -9.753 1.00 94.19 80 LYS A CA 1
ATOM 637 C C . LYS A 1 80 ? -0.993 -2.015 -8.396 1.00 94.19 80 LYS A C 1
ATOM 639 O O . LYS A 1 80 ? -1.494 -1.407 -7.454 1.00 94.19 80 LYS A O 1
ATOM 644 N N . THR A 1 81 ? 0.202 -2.598 -8.315 1.00 94.88 81 THR A N 1
ATOM 645 C CA . THR A 1 81 ? 1.042 -2.595 -7.110 1.00 94.88 81 THR A CA 1
ATOM 646 C C . THR A 1 81 ? 1.523 -1.192 -6.723 1.00 94.88 81 THR A C 1
ATOM 648 O O . THR A 1 81 ? 1.518 -0.846 -5.542 1.00 94.88 81 THR A O 1
ATOM 651 N N . LEU A 1 82 ? 1.899 -0.349 -7.690 1.00 95.75 82 LEU A N 1
ATOM 652 C CA . LEU A 1 82 ? 2.263 1.050 -7.428 1.00 95.75 82 LEU A CA 1
ATOM 653 C C . LEU A 1 82 ? 1.087 1.828 -6.817 1.00 95.75 82 LEU A C 1
ATOM 655 O O . LEU A 1 82 ? 1.260 2.517 -5.811 1.00 95.75 82 LEU A O 1
ATOM 659 N N . LEU A 1 83 ? -0.112 1.687 -7.396 1.00 96.56 83 LEU A N 1
ATOM 660 C CA . LEU A 1 83 ? -1.334 2.308 -6.875 1.00 96.56 83 LEU A CA 1
ATOM 661 C C . LEU A 1 83 ? -1.668 1.809 -5.470 1.00 96.56 83 LEU A C 1
ATOM 663 O O . LEU A 1 83 ? -2.025 2.614 -4.611 1.00 96.56 83 LEU A O 1
ATOM 667 N N . PHE A 1 84 ? -1.506 0.507 -5.223 1.00 97.06 84 PHE A N 1
ATOM 668 C CA . PHE A 1 84 ? -1.670 -0.073 -3.895 1.00 97.06 84 PHE A CA 1
ATOM 669 C C . PHE A 1 84 ? -0.746 0.600 -2.873 1.00 97.06 84 PHE A C 1
ATOM 671 O O . PHE A 1 84 ? -1.231 1.065 -1.848 1.00 97.06 84 PHE A O 1
ATOM 678 N N . HIS A 1 85 ? 0.557 0.722 -3.150 1.00 97.56 85 HIS A N 1
ATOM 679 C CA . HIS A 1 85 ? 1.502 1.345 -2.212 1.00 97.56 85 HIS A CA 1
ATOM 680 C C . HIS A 1 85 ? 1.219 2.829 -1.978 1.00 97.56 85 HIS A C 1
ATOM 682 O O . HIS A 1 85 ? 1.302 3.294 -0.842 1.00 97.56 85 HIS A O 1
ATOM 688 N N . ALA A 1 86 ? 0.819 3.564 -3.019 1.00 96.69 86 ALA A N 1
ATOM 689 C CA . ALA A 1 86 ? 0.401 4.957 -2.881 1.00 96.69 86 ALA A CA 1
ATOM 690 C C . ALA A 1 86 ? -0.841 5.090 -1.980 1.00 96.69 86 ALA A C 1
ATOM 692 O O . ALA A 1 86 ? -0.846 5.885 -1.036 1.00 96.69 86 ALA A O 1
ATOM 693 N N . ALA A 1 87 ? -1.872 4.275 -2.221 1.00 97.56 87 ALA A N 1
ATOM 694 C CA . ALA A 1 87 ? -3.080 4.251 -1.403 1.00 97.56 87 ALA A CA 1
ATOM 695 C C . ALA A 1 87 ? -2.788 3.795 0.037 1.00 97.56 87 ALA A C 1
ATOM 697 O O . ALA A 1 87 ? -3.283 4.403 0.984 1.00 97.56 87 ALA A O 1
ATOM 698 N N . ASN A 1 88 ? -1.936 2.782 0.213 1.00 96.88 88 ASN A N 1
ATOM 699 C CA . ASN A 1 88 ? -1.526 2.258 1.512 1.00 96.88 88 ASN A CA 1
ATOM 700 C C . ASN A 1 88 ? -0.747 3.295 2.334 1.00 96.88 88 ASN A C 1
ATOM 702 O O . ASN A 1 88 ? -0.960 3.413 3.542 1.00 96.88 88 ASN A O 1
ATOM 706 N N . PHE A 1 89 ? 0.119 4.086 1.694 1.00 97.81 89 PHE A N 1
ATOM 707 C CA . PHE A 1 89 ? 0.826 5.186 2.348 1.00 97.81 89 PHE A CA 1
ATOM 708 C C . PHE A 1 89 ? -0.143 6.275 2.823 1.00 97.81 89 PHE A C 1
ATOM 710 O O . PHE A 1 89 ? -0.125 6.630 4.002 1.00 97.81 89 PHE A O 1
ATOM 717 N N . ILE A 1 90 ? -1.035 6.750 1.943 1.00 98.00 90 ILE A N 1
ATOM 718 C CA . ILE A 1 90 ? -2.052 7.759 2.290 1.00 98.00 90 ILE A CA 1
ATOM 719 C C . ILE A 1 90 ? -2.930 7.251 3.437 1.00 98.00 90 ILE A C 1
ATOM 721 O O . ILE A 1 90 ? -3.120 7.951 4.432 1.00 98.00 90 ILE A O 1
ATOM 725 N N . PHE A 1 91 ? -3.416 6.013 3.328 1.00 97.62 91 PHE A N 1
ATOM 726 C CA . PHE A 1 91 ? -4.204 5.365 4.367 1.00 97.62 91 PHE A CA 1
ATOM 727 C C . PHE A 1 91 ? -3.451 5.307 5.699 1.00 97.62 91 PHE A C 1
ATOM 729 O O . PHE A 1 91 ? -4.009 5.680 6.726 1.00 97.62 91 PHE A O 1
ATOM 736 N N . SER A 1 92 ? -2.177 4.904 5.694 1.00 97.25 92 SER A N 1
ATOM 737 C CA . SER A 1 92 ? -1.360 4.807 6.910 1.00 97.25 92 SER A CA 1
ATOM 738 C C . SER A 1 92 ? -1.162 6.165 7.589 1.00 97.25 92 SER A C 1
ATOM 740 O O . SER A 1 92 ? -1.244 6.259 8.811 1.00 97.25 92 SER A O 1
ATOM 742 N N . VAL A 1 93 ? -0.951 7.233 6.813 1.00 98.00 93 VAL A N 1
ATOM 743 C CA . VAL A 1 93 ? -0.845 8.603 7.344 1.00 98.00 93 VAL A CA 1
ATOM 744 C C . VAL A 1 93 ? -2.161 9.042 7.988 1.00 98.00 93 VAL A C 1
ATOM 746 O O . VAL A 1 93 ? -2.160 9.527 9.121 1.00 98.00 93 VAL A O 1
ATOM 749 N N . VAL A 1 94 ? -3.293 8.836 7.306 1.00 97.81 94 VAL A N 1
ATOM 750 C CA . VAL A 1 94 ? -4.624 9.155 7.849 1.00 97.81 94 VAL A CA 1
ATOM 751 C C . VAL A 1 94 ? -4.899 8.350 9.120 1.00 97.81 94 VAL A C 1
ATOM 753 O O . VAL A 1 94 ? -5.347 8.912 10.118 1.00 97.81 94 VAL A O 1
ATOM 756 N N . ALA A 1 95 ? -4.573 7.057 9.118 1.00 96.81 95 ALA A N 1
ATOM 757 C CA . ALA A 1 95 ? -4.767 6.172 10.256 1.00 96.81 95 ALA A CA 1
ATOM 758 C C . ALA A 1 95 ? -3.972 6.636 11.489 1.00 96.81 95 ALA A C 1
ATOM 760 O O . ALA A 1 95 ? -4.525 6.667 12.588 1.00 96.81 95 ALA A O 1
ATOM 761 N N . ILE A 1 96 ? -2.726 7.091 11.314 1.00 97.06 96 ILE A N 1
ATOM 762 C CA . ILE A 1 96 ? -1.920 7.670 12.400 1.00 97.06 96 ILE A CA 1
ATOM 763 C C . ILE A 1 96 ? -2.566 8.928 12.963 1.00 97.06 96 ILE A C 1
ATOM 765 O O . ILE A 1 96 ? -2.665 9.063 14.181 1.00 97.06 96 ILE A O 1
ATOM 769 N N . ILE A 1 97 ? -3.034 9.837 12.105 1.00 97.56 97 ILE A N 1
ATOM 770 C CA . ILE A 1 97 ? -3.711 11.062 12.550 1.00 97.56 97 ILE A CA 1
ATOM 771 C C . ILE A 1 97 ? -4.960 10.697 13.364 1.00 97.56 97 ILE A C 1
ATOM 773 O O . ILE A 1 97 ? -5.159 11.222 14.462 1.00 97.56 97 ILE A O 1
ATOM 777 N N . CYS A 1 98 ? -5.764 9.743 12.886 1.00 96.50 98 CYS A N 1
ATOM 778 C CA . CYS A 1 98 ? -6.924 9.233 13.614 1.00 96.50 98 CYS A CA 1
ATOM 779 C C . CYS A 1 98 ? -6.527 8.638 14.975 1.00 96.50 98 CYS A C 1
ATOM 781 O O . CYS A 1 98 ? -7.074 9.043 15.999 1.00 96.50 98 CYS A O 1
ATOM 783 N N . VAL A 1 99 ? -5.544 7.736 15.030 1.00 95.19 99 VAL A N 1
ATOM 784 C CA . VAL A 1 99 ? -5.079 7.123 16.288 1.00 95.19 99 VAL A CA 1
ATOM 785 C C . VAL A 1 99 ? -4.518 8.168 17.253 1.00 95.19 99 VAL A C 1
ATOM 787 O O . VAL A 1 99 ? -4.802 8.112 18.451 1.00 95.19 99 VAL A O 1
ATOM 790 N N . PHE A 1 100 ? -3.774 9.151 16.754 1.00 95.56 100 PHE A N 1
ATOM 791 C CA . PHE A 1 100 ? -3.246 10.248 17.558 1.00 95.56 100 PHE A CA 1
ATOM 792 C C . PHE A 1 100 ? -4.377 11.084 18.169 1.00 95.56 100 PHE A C 1
ATOM 794 O O . PHE A 1 100 ? -4.374 11.332 19.375 1.00 95.56 100 PHE A O 1
ATOM 801 N N . THR A 1 101 ? -5.391 11.450 17.376 1.00 95.19 101 THR A N 1
ATOM 802 C CA . THR A 1 101 ? -6.557 12.204 17.874 1.00 95.19 101 THR A CA 1
ATOM 803 C C . THR A 1 101 ? -7.349 11.415 18.918 1.00 95.19 101 THR A C 1
ATOM 805 O O . THR A 1 101 ? -7.733 11.976 19.944 1.00 95.19 101 THR A O 1
ATOM 808 N N . LEU A 1 102 ? -7.523 10.101 18.724 1.00 92.62 102 LEU A N 1
ATOM 809 C CA . LEU A 1 102 ? -8.142 9.221 19.715 1.00 92.62 102 LEU A CA 1
ATOM 810 C C . LEU A 1 102 ? -7.298 9.147 20.994 1.00 92.62 102 LEU A C 1
ATOM 812 O O . LEU A 1 102 ? -7.831 9.238 22.095 1.00 92.62 102 LEU A O 1
ATOM 816 N N . THR A 1 103 ? -5.977 9.033 20.875 1.00 91.62 103 THR A N 1
ATOM 817 C CA . THR A 1 103 ? -5.074 8.976 22.034 1.00 91.62 103 THR A CA 1
ATOM 818 C C . THR A 1 103 ? -5.133 10.271 22.844 1.00 91.62 103 THR A C 1
ATOM 820 O O . THR A 1 103 ? -5.302 10.224 24.062 1.00 91.62 103 THR A O 1
ATOM 823 N N . MET A 1 104 ? -5.103 11.432 22.184 1.00 92.75 104 MET A N 1
ATOM 824 C CA . MET A 1 104 ? -5.278 12.727 22.853 1.00 92.75 104 MET A CA 1
ATOM 825 C C . MET A 1 104 ? -6.668 12.864 23.485 1.00 92.75 104 MET A C 1
ATOM 827 O O . MET A 1 104 ? -6.796 13.349 24.608 1.00 92.75 104 MET A O 1
ATOM 831 N N . GLY A 1 105 ? -7.708 12.363 22.812 1.00 90.44 105 GLY A N 1
ATOM 832 C CA . GLY A 1 105 ? -9.064 12.296 23.354 1.00 90.44 105 GLY A CA 1
ATOM 833 C C . GLY A 1 105 ? -9.158 11.461 24.636 1.00 90.44 105 GLY A C 1
ATOM 834 O O . GLY A 1 105 ? -9.816 11.884 25.585 1.00 90.44 105 GLY A O 1
ATOM 835 N N . LYS A 1 106 ? -8.447 10.327 24.717 1.00 88.56 106 LYS A N 1
ATOM 836 C CA . LYS A 1 106 ? -8.366 9.499 25.936 1.00 88.56 106 LYS A CA 1
ATOM 837 C C . LYS A 1 106 ? -7.698 10.235 27.094 1.00 88.56 106 LYS A C 1
ATOM 839 O O . LYS A 1 106 ? -8.182 10.155 28.222 1.00 88.56 106 LYS A O 1
ATOM 844 N N . VAL A 1 107 ? -6.610 10.958 26.819 1.00 88.00 107 VAL A N 1
ATOM 845 C CA . VAL A 1 107 ? -5.922 11.781 27.826 1.00 88.00 107 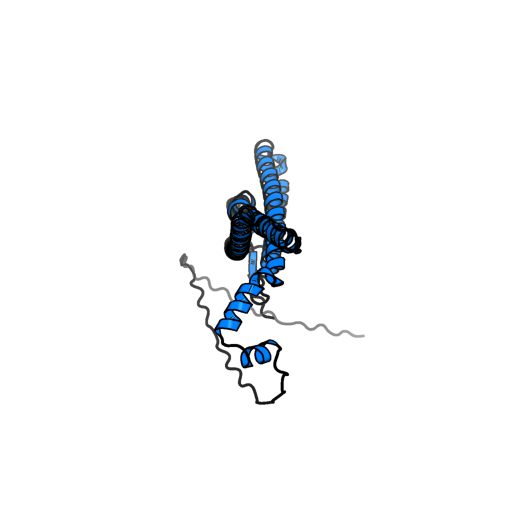VAL A CA 1
ATOM 846 C C . VAL A 1 107 ? -6.841 12.895 28.328 1.00 88.00 107 VAL A C 1
ATOM 848 O O . VAL A 1 107 ? -6.887 13.160 29.520 1.00 88.00 107 VAL A O 1
ATOM 851 N N . LEU A 1 108 ? -7.635 13.512 27.452 1.00 87.38 108 LEU A N 1
ATOM 852 C CA . LEU A 1 108 ? -8.615 14.512 27.877 1.00 87.38 108 LEU A CA 1
ATOM 853 C C . LEU A 1 108 ? -9.768 13.888 28.681 1.00 87.38 108 LEU A C 1
ATOM 855 O O . LEU A 1 108 ? -10.233 14.465 29.662 1.00 87.38 108 LEU A O 1
ATOM 859 N N . GLN A 1 109 ? -10.220 12.693 28.299 1.00 86.00 109 GLN A N 1
ATOM 860 C CA . GLN A 1 109 ? -11.281 11.972 29.001 1.00 86.00 109 GLN A CA 1
ATOM 861 C C . GLN A 1 109 ? -10.877 11.592 30.432 1.00 86.00 109 GLN A C 1
ATOM 863 O O . GLN A 1 109 ? -11.724 11.625 31.323 1.00 86.00 109 GLN A O 1
ATOM 868 N N . SER A 1 110 ? -9.608 11.249 30.682 1.00 82.25 110 SER A N 1
ATOM 869 C CA . SER A 1 110 ? -9.151 10.946 32.047 1.00 82.25 110 SER A CA 1
ATOM 870 C C . SER A 1 110 ? -9.264 12.154 32.985 1.00 82.25 110 SER A C 1
ATOM 872 O O . SER A 1 110 ? -9.393 11.973 34.193 1.00 82.25 110 SER A O 1
ATOM 874 N N . LEU A 1 111 ? -9.303 13.370 32.432 1.00 84.62 111 LEU A N 1
ATOM 875 C CA . LEU A 1 111 ? -9.530 14.610 33.171 1.00 84.62 111 LEU A CA 1
ATOM 876 C C . LEU A 1 111 ? -11.026 14.929 33.360 1.00 84.62 111 LEU A C 1
ATOM 878 O O . LEU A 1 111 ? -11.379 15.652 34.289 1.00 84.62 111 LEU A O 1
ATOM 882 N N . VAL A 1 112 ? -11.917 14.397 32.510 1.00 84.62 112 VAL A N 1
ATOM 883 C CA . VAL A 1 112 ? -13.359 14.713 32.504 1.00 84.62 112 VAL A CA 1
ATOM 884 C C . VAL A 1 112 ? -14.210 13.436 32.424 1.00 84.62 112 VAL A C 1
ATOM 886 O O . VAL A 1 112 ? -14.536 12.931 31.349 1.00 84.62 112 VAL A O 1
ATOM 889 N N . ALA A 1 113 ? -14.648 12.937 33.585 1.00 74.19 113 ALA A N 1
ATOM 890 C CA . ALA A 1 113 ? -15.341 11.647 33.723 1.00 74.19 113 ALA A CA 1
ATOM 891 C C . ALA A 1 113 ? -16.692 11.533 32.974 1.00 74.19 113 ALA A C 1
ATOM 893 O O . ALA A 1 113 ? -17.139 10.430 32.662 1.00 74.19 113 ALA A O 1
ATOM 894 N N . ALA A 1 114 ? -17.348 12.652 32.650 1.00 77.12 114 ALA A N 1
ATOM 895 C CA . ALA A 1 114 ? -18.718 12.665 32.129 1.00 77.12 114 ALA A CA 1
ATOM 896 C C . ALA A 1 114 ? -18.879 12.143 30.681 1.00 77.12 114 ALA A C 1
ATOM 898 O O . ALA A 1 114 ? -20.005 11.921 30.237 1.00 77.12 114 ALA A O 1
ATOM 899 N N . TRP A 1 115 ? -17.796 11.981 29.908 1.00 78.19 115 TRP A N 1
ATOM 900 C CA . TRP A 1 115 ? -17.870 11.742 28.451 1.00 78.19 115 TRP A CA 1
ATOM 901 C C . TRP A 1 115 ? -17.471 10.330 27.996 1.00 78.19 115 TRP A C 1
ATOM 903 O O . TRP A 1 115 ? -17.461 10.037 26.796 1.00 78.19 115 TRP A O 1
ATOM 913 N N . GLY A 1 116 ? -17.178 9.421 28.928 1.00 77.81 116 GLY A N 1
ATOM 914 C CA . GLY A 1 116 ? -16.490 8.177 28.583 1.00 77.81 116 GLY A CA 1
ATOM 915 C C . GLY A 1 116 ? -17.248 7.192 27.692 1.00 77.81 116 GLY A C 1
ATOM 916 O O . GLY A 1 116 ? -16.635 6.515 26.868 1.00 77.81 116 GLY A O 1
ATOM 917 N N . THR A 1 117 ? -18.576 7.119 27.793 1.00 79.38 117 THR A N 1
ATOM 918 C CA . THR A 1 117 ? -19.375 6.179 26.983 1.00 79.38 117 THR A CA 1
ATOM 919 C C . THR A 1 117 ? -19.469 6.602 25.517 1.00 79.38 117 THR A C 1
ATOM 921 O O . THR A 1 117 ? -19.360 5.760 24.627 1.00 79.38 117 THR A O 1
ATOM 924 N N . LYS A 1 118 ? -19.615 7.907 25.247 1.00 84.81 118 LYS A N 1
ATOM 925 C CA . LYS A 1 118 ? -19.652 8.452 23.880 1.00 84.81 118 LYS A CA 1
ATOM 926 C C . LYS A 1 118 ? -18.306 8.283 23.181 1.00 84.81 118 LYS A C 1
ATOM 928 O O . LYS A 1 118 ? -18.275 7.851 22.032 1.00 84.81 118 LYS A O 1
ATOM 933 N N . PHE A 1 119 ? -17.211 8.567 23.887 1.00 86.69 119 PHE A N 1
ATOM 934 C CA . PHE A 1 119 ? -15.864 8.452 23.334 1.00 86.69 119 PHE A CA 1
ATOM 935 C C . PHE A 1 119 ? -15.527 7.012 22.921 1.00 86.69 119 PHE A C 1
ATOM 937 O O . PHE A 1 119 ? -15.094 6.783 21.795 1.00 86.69 119 PHE A O 1
ATOM 944 N N . ARG A 1 120 ? -15.836 6.024 23.773 1.00 83.88 120 ARG A N 1
ATOM 945 C CA . ARG A 1 120 ? -15.641 4.597 23.452 1.00 83.88 120 ARG A CA 1
ATOM 946 C C . ARG A 1 120 ? -16.367 4.162 22.178 1.00 83.88 120 ARG A C 1
ATOM 948 O O . ARG A 1 120 ? -15.837 3.363 21.411 1.00 83.88 120 ARG A O 1
ATOM 955 N N . ARG A 1 121 ? -17.572 4.690 21.937 1.00 86.00 121 ARG A N 1
ATOM 956 C CA . ARG A 1 121 ? -18.333 4.394 20.715 1.00 86.00 121 ARG A CA 1
ATOM 957 C C . ARG A 1 121 ? -17.631 4.936 19.472 1.00 86.00 121 ARG A C 1
ATOM 959 O O . ARG A 1 121 ? -17.550 4.227 18.476 1.00 86.00 121 ARG A O 1
ATOM 966 N N . ILE A 1 122 ? -17.118 6.165 19.546 1.00 89.25 122 ILE A N 1
ATOM 967 C CA . ILE A 1 122 ? -16.372 6.805 18.453 1.00 89.25 122 ILE A CA 1
ATOM 968 C C . ILE A 1 122 ? -15.068 6.051 18.183 1.00 89.25 122 ILE A C 1
ATOM 970 O O . ILE A 1 122 ? -14.759 5.771 17.029 1.00 89.25 122 ILE A O 1
ATOM 974 N N . GLU A 1 123 ? -14.330 5.680 19.229 1.00 89.56 123 GLU A N 1
ATOM 975 C CA . GLU A 1 123 ? -13.108 4.882 19.115 1.00 89.56 123 GLU A CA 1
ATOM 976 C C . GLU A 1 123 ? -13.366 3.551 18.400 1.00 89.56 123 GLU A C 1
ATOM 978 O O . GLU A 1 123 ? -12.726 3.265 17.390 1.00 89.56 123 GLU A O 1
ATOM 983 N N . SER A 1 124 ? -14.330 2.762 18.885 1.00 86.50 124 SER A N 1
ATOM 984 C CA . SER A 1 124 ? -14.670 1.464 18.292 1.00 86.50 124 SER A CA 1
ATOM 985 C C . SER A 1 124 ? -15.123 1.605 16.839 1.00 86.50 124 SER A C 1
ATOM 987 O O . SER A 1 124 ? -14.629 0.882 15.976 1.00 86.50 124 SER A O 1
ATOM 989 N N . TRP A 1 125 ? -15.989 2.581 16.550 1.00 89.12 125 TRP A N 1
ATOM 990 C CA . TRP A 1 125 ? -16.459 2.857 15.193 1.00 89.12 125 TRP A CA 1
ATOM 991 C C . TRP A 1 125 ? -15.310 3.235 14.248 1.00 89.12 125 TRP A C 1
ATOM 993 O O . TRP A 1 125 ? -15.244 2.731 13.127 1.00 89.12 125 TRP A O 1
ATOM 1003 N N . THR A 1 126 ? -14.377 4.069 14.716 1.00 92.25 126 THR A N 1
ATOM 1004 C CA . THR A 1 126 ? -13.227 4.538 13.927 1.00 92.25 126 THR A CA 1
ATOM 1005 C C . THR A 1 126 ? -12.263 3.392 13.631 1.00 92.25 126 THR A C 1
ATOM 1007 O O . THR A 1 126 ? -11.882 3.195 12.482 1.00 92.25 126 THR A O 1
ATOM 1010 N N . LEU A 1 127 ? -11.899 2.601 14.647 1.00 90.62 127 LEU A N 1
ATOM 1011 C CA . LEU A 1 127 ? -11.020 1.440 14.477 1.00 90.62 127 LEU A CA 1
ATOM 1012 C C . LEU A 1 127 ? -11.644 0.393 13.547 1.00 90.62 127 LEU A C 1
ATOM 1014 O O . LEU A 1 127 ? -10.950 -0.156 12.697 1.00 90.62 127 LEU A O 1
ATOM 1018 N N . GLN A 1 128 ? -12.954 0.164 13.650 1.00 87.62 128 GLN A N 1
ATOM 1019 C CA . GLN A 1 128 ? -13.671 -0.731 12.746 1.00 87.62 128 GLN A CA 1
ATOM 1020 C C . GLN A 1 128 ? -13.621 -0.241 11.292 1.00 87.62 128 GLN A C 1
ATOM 1022 O O . GLN A 1 128 ? -13.361 -1.039 10.394 1.00 87.62 128 GLN A O 1
ATOM 1027 N N . HIS A 1 129 ? -13.820 1.058 11.053 1.00 91.44 129 HIS A N 1
ATOM 1028 C CA . HIS A 1 129 ? -13.720 1.626 9.705 1.00 91.44 129 HIS A CA 1
ATOM 1029 C C . HIS A 1 129 ? -12.302 1.508 9.142 1.00 91.44 129 HIS A C 1
ATOM 1031 O O . HIS A 1 129 ? -12.137 1.154 7.978 1.00 91.44 129 HIS A O 1
ATOM 1037 N N . LEU A 1 130 ? -11.274 1.748 9.963 1.00 94.25 130 LEU A N 1
ATOM 1038 C CA . LEU A 1 130 ? -9.882 1.567 9.546 1.00 94.25 130 LEU A CA 1
ATOM 1039 C C . LEU A 1 130 ? -9.596 0.111 9.156 1.00 94.25 130 LEU A C 1
ATOM 1041 O O . LEU A 1 130 ? -9.016 -0.122 8.103 1.00 94.25 130 LEU A O 1
ATOM 1045 N N . LEU A 1 131 ? -10.061 -0.865 9.941 1.00 91.62 131 LEU A N 1
ATOM 1046 C CA . LEU A 1 131 ? -9.914 -2.292 9.625 1.00 91.62 131 LEU A CA 1
ATOM 1047 C C . LEU A 1 131 ? -10.631 -2.688 8.328 1.00 91.62 131 LEU A C 1
ATOM 1049 O O . LEU A 1 131 ? -10.086 -3.444 7.529 1.00 91.62 131 LEU A O 1
ATOM 1053 N N . GLN A 1 132 ? -11.838 -2.168 8.093 1.00 91.62 132 GLN A N 1
ATOM 1054 C CA . GLN A 1 132 ? -12.583 -2.430 6.858 1.00 91.62 132 GLN A CA 1
ATOM 1055 C C . GLN A 1 132 ? -11.886 -1.839 5.629 1.00 91.62 132 GLN A C 1
ATOM 1057 O O . GLN A 1 132 ? -11.776 -2.512 4.606 1.00 91.62 132 GLN A O 1
ATOM 1062 N N . LEU A 1 133 ? -11.385 -0.605 5.732 1.00 94.62 133 LEU A N 1
ATOM 1063 C CA . LEU A 1 133 ? -10.608 0.032 4.667 1.00 94.62 133 LEU A CA 1
ATOM 1064 C C . LEU A 1 133 ? -9.294 -0.710 4.402 1.00 94.62 133 LEU A C 1
ATOM 1066 O O . LEU A 1 133 ? -8.895 -0.854 3.250 1.00 94.62 133 LEU A O 1
ATOM 1070 N N . ASP A 1 134 ? -8.646 -1.220 5.447 1.00 95.31 134 ASP A N 1
ATOM 1071 C CA . ASP A 1 134 ? -7.454 -2.053 5.317 1.00 95.31 134 ASP A CA 1
ATOM 1072 C C . ASP A 1 134 ? -7.748 -3.367 4.582 1.00 95.31 134 ASP A C 1
ATOM 1074 O O . ASP A 1 134 ? -7.068 -3.719 3.622 1.00 95.31 134 ASP A O 1
ATOM 1078 N N . CYS A 1 135 ? -8.834 -4.048 4.954 1.00 93.31 135 CYS A N 1
ATOM 1079 C CA . CYS A 1 135 ? -9.292 -5.239 4.241 1.00 93.31 135 CYS A CA 1
ATOM 1080 C C . CYS A 1 135 ? -9.639 -4.931 2.778 1.00 93.31 135 CYS A C 1
ATOM 1082 O O . CYS A 1 135 ? -9.355 -5.736 1.896 1.00 93.31 135 CYS A O 1
ATOM 1084 N N . ALA A 1 136 ? -10.205 -3.756 2.490 1.00 94.38 136 ALA A N 1
ATOM 1085 C CA . ALA A 1 136 ? -10.456 -3.329 1.117 1.00 94.38 136 ALA A CA 1
ATOM 1086 C C . ALA A 1 136 ? -9.149 -3.116 0.329 1.00 94.38 136 ALA A C 1
ATOM 1088 O O . ALA A 1 136 ? -9.072 -3.515 -0.832 1.00 94.38 136 ALA A O 1
ATOM 1089 N N . LEU A 1 137 ? -8.109 -2.546 0.951 1.00 95.62 137 LEU A N 1
ATOM 1090 C CA . LEU A 1 137 ? -6.775 -2.426 0.347 1.00 95.62 137 LEU A CA 1
ATOM 1091 C C . LEU A 1 137 ? -6.124 -3.793 0.113 1.00 95.62 137 LEU A C 1
ATOM 1093 O O . LEU A 1 137 ? -5.511 -4.005 -0.933 1.00 95.62 137 LEU A O 1
ATOM 1097 N N . TYR A 1 138 ? -6.286 -4.726 1.050 1.00 94.88 138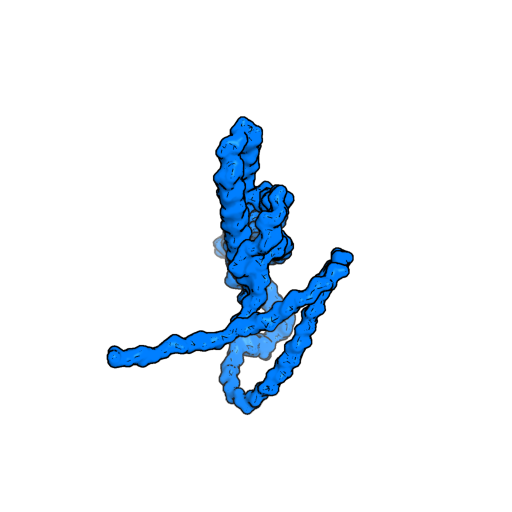 TYR A N 1
ATOM 1098 C CA . TYR A 1 138 ? -5.856 -6.111 0.888 1.00 94.88 138 TYR A CA 1
ATOM 1099 C C . TYR A 1 138 ? -6.557 -6.768 -0.310 1.00 94.88 138 TYR A C 1
ATOM 1101 O O . TYR A 1 138 ? -5.892 -7.209 -1.242 1.00 94.88 138 TYR A O 1
ATOM 1109 N N . ASN A 1 139 ? -7.892 -6.737 -0.360 1.00 94.44 139 ASN A N 1
ATOM 1110 C CA . ASN A 1 139 ? -8.669 -7.313 -1.463 1.00 94.44 139 ASN A CA 1
ATOM 1111 C C . ASN A 1 139 ? -8.366 -6.641 -2.806 1.00 94.44 139 ASN A C 1
ATOM 1113 O O . ASN A 1 139 ? -8.429 -7.285 -3.853 1.00 94.44 139 ASN A O 1
ATOM 1117 N N . PHE A 1 140 ? -8.019 -5.349 -2.795 1.00 95.31 140 PHE A N 1
ATOM 1118 C CA . PHE A 1 140 ? -7.588 -4.658 -4.002 1.00 95.31 140 PHE A CA 1
ATOM 1119 C C . PHE A 1 140 ? -6.357 -5.333 -4.600 1.00 95.31 140 PHE A C 1
ATOM 1121 O O . PHE A 1 140 ? -6.345 -5.556 -5.808 1.00 95.31 140 PHE A O 1
ATOM 1128 N N . ILE A 1 141 ? -5.340 -5.675 -3.801 1.00 94.81 141 ILE A N 1
ATOM 1129 C CA . ILE A 1 141 ? -4.099 -6.257 -4.322 1.00 94.81 141 ILE A CA 1
ATOM 1130 C C . ILE A 1 141 ? -4.181 -7.777 -4.512 1.00 94.81 141 ILE A C 1
ATOM 1132 O O . ILE A 1 141 ? -3.672 -8.260 -5.527 1.00 94.81 141 ILE A O 1
ATOM 1136 N N . SER A 1 142 ? -4.887 -8.489 -3.632 1.00 92.19 142 SER A N 1
ATOM 1137 C CA . SER A 1 142 ? -5.005 -9.951 -3.635 1.00 92.19 142 SER A CA 1
ATOM 1138 C C . SER A 1 142 ? -5.717 -10.517 -4.877 1.00 92.19 142 SER A C 1
ATOM 1140 O O . SER A 1 142 ? -6.570 -9.842 -5.480 1.00 92.19 142 SER A O 1
ATOM 1142 N N . PRO A 1 143 ? -5.368 -11.749 -5.291 1.00 89.50 143 PRO A N 1
ATOM 1143 C CA . PRO A 1 143 ? -6.092 -12.473 -6.329 1.00 89.50 143 PRO A CA 1
ATOM 1144 C C . PRO A 1 143 ? -7.493 -12.874 -5.824 1.00 89.50 143 PRO A C 1
ATOM 1146 O O . PRO A 1 143 ? -7.756 -12.853 -4.624 1.00 89.50 143 PRO A O 1
ATOM 1149 N N . ARG A 1 144 ? -8.434 -13.131 -6.744 1.00 85.88 144 ARG A N 1
ATOM 1150 C CA . ARG A 1 144 ? -9.880 -13.228 -6.428 1.00 85.88 144 ARG A CA 1
ATOM 1151 C C . ARG A 1 144 ? -10.225 -14.385 -5.489 1.00 85.88 144 ARG A C 1
ATOM 1153 O O . ARG A 1 144 ? -11.156 -14.271 -4.704 1.00 85.88 144 ARG A O 1
ATOM 1160 N N . ASP A 1 145 ? -9.471 -15.464 -5.589 1.00 85.38 145 ASP A N 1
ATOM 1161 C CA . ASP A 1 145 ? -9.518 -16.665 -4.758 1.00 85.38 145 ASP A CA 1
ATOM 1162 C C . ASP A 1 145 ? -9.072 -16.415 -3.307 1.00 85.38 145 ASP A C 1
ATOM 1164 O O . ASP A 1 145 ? -9.505 -17.119 -2.400 1.00 85.38 145 ASP A O 1
ATOM 1168 N N . GLU A 1 146 ? -8.284 -15.366 -3.063 1.00 84.94 146 GLU A N 1
ATOM 1169 C CA . GLU A 1 146 ? -7.811 -14.975 -1.728 1.00 84.94 146 GLU A CA 1
ATOM 1170 C C . GLU A 1 146 ? -8.606 -13.799 -1.132 1.00 84.94 146 GLU A C 1
ATOM 1172 O O . GLU A 1 146 ? -8.183 -13.178 -0.154 1.00 84.94 146 GLU A O 1
ATOM 1177 N N . HIS A 1 147 ? -9.748 -13.422 -1.717 1.00 87.19 147 HIS A N 1
ATOM 1178 C CA . HIS A 1 147 ? -10.527 -12.282 -1.224 1.00 87.19 147 HIS A CA 1
ATOM 1179 C C . HIS A 1 147 ? -11.146 -12.569 0.145 1.00 87.19 147 HIS A C 1
ATOM 1181 O O . HIS A 1 147 ? -11.873 -13.540 0.349 1.00 87.19 147 HIS A O 1
ATOM 1187 N N . LEU A 1 148 ? -10.900 -11.662 1.090 1.00 84.06 148 LEU A N 1
ATOM 1188 C CA . LEU A 1 148 ? -11.446 -11.729 2.437 1.00 84.06 148 LEU A CA 1
ATOM 1189 C C . LEU A 1 148 ? -12.815 -11.050 2.476 1.00 84.06 148 LEU A C 1
ATOM 1191 O O . LEU A 1 148 ? -12.940 -9.853 2.201 1.00 84.06 148 LEU A O 1
ATOM 1195 N N . MET A 1 149 ? -13.844 -11.797 2.876 1.00 81.62 149 MET A N 1
ATOM 1196 C CA . MET A 1 149 ? -15.168 -11.243 3.152 1.00 81.62 149 MET A CA 1
ATOM 1197 C C . MET A 1 149 ? -15.323 -10.929 4.638 1.00 81.62 149 MET A C 1
ATOM 1199 O O . MET A 1 149 ? -15.085 -11.773 5.501 1.00 81.62 149 MET A O 1
ATOM 1203 N N . VAL A 1 150 ? -15.722 -9.691 4.933 1.00 78.31 150 VAL A N 1
ATOM 1204 C CA . VAL A 1 150 ? -15.930 -9.201 6.299 1.00 78.31 150 VAL A CA 1
ATOM 1205 C C . VAL A 1 150 ? -17.409 -9.349 6.654 1.00 78.31 150 VAL A C 1
ATOM 1207 O O . VAL A 1 150 ? -18.229 -8.550 6.209 1.00 78.31 150 VAL A O 1
ATOM 1210 N N . TYR A 1 151 ? -17.757 -10.361 7.452 1.00 71.19 151 TYR A N 1
ATOM 1211 C CA . TYR A 1 151 ? -19.161 -10.680 7.759 1.00 71.19 151 TYR A CA 1
ATOM 1212 C C . TYR A 1 151 ? -19.714 -9.909 8.955 1.00 71.19 151 TYR A C 1
ATOM 1214 O O . TYR A 1 151 ? -20.863 -9.469 8.944 1.00 71.19 151 TYR A O 1
ATOM 1222 N N . SER A 1 152 ? -18.920 -9.757 10.014 1.00 66.69 152 SER A N 1
ATOM 1223 C CA . SER A 1 152 ? -19.305 -9.025 11.224 1.00 66.69 152 SER A CA 1
ATOM 1224 C C . SER A 1 152 ? -18.105 -8.807 12.150 1.00 66.69 152 SER A C 1
ATOM 1226 O O . SER A 1 152 ? -17.106 -9.527 12.040 1.00 66.69 152 SER A O 1
ATOM 1228 N N . PRO A 1 153 ? -18.178 -7.817 13.063 1.00 65.88 153 PRO A N 1
ATOM 1229 C CA . PRO A 1 153 ? -17.188 -7.670 14.126 1.00 65.88 153 PRO A CA 1
ATOM 1230 C C . PRO A 1 153 ? -17.140 -8.946 14.976 1.00 65.88 153 PRO A C 1
ATOM 1232 O O . PRO A 1 153 ? -18.180 -9.543 15.265 1.00 65.88 153 PRO A O 1
ATOM 1235 N N . SER A 1 154 ? -15.937 -9.384 15.358 1.00 65.06 154 SER A N 1
ATOM 1236 C CA . SER A 1 154 ? -15.791 -10.594 16.167 1.00 65.06 154 SER A CA 1
ATOM 1237 C C . SER A 1 154 ? -16.435 -10.407 17.550 1.00 65.06 154 SER A C 1
ATOM 1239 O O . SER A 1 154 ? -16.348 -9.341 18.159 1.00 65.06 154 SER A O 1
ATOM 1241 N N . ILE A 1 155 ? -17.075 -11.456 18.082 1.00 56.56 155 ILE A N 1
ATOM 1242 C CA . ILE A 1 155 ? -17.712 -11.435 19.419 1.00 56.56 155 ILE A CA 1
ATOM 1243 C C . ILE A 1 155 ? -16.669 -11.120 20.514 1.00 56.56 155 ILE A C 1
ATOM 1245 O O . ILE A 1 155 ? -16.970 -10.467 21.515 1.00 56.56 155 ILE A O 1
ATOM 1249 N N . HIS A 1 156 ? -15.406 -11.490 20.276 1.00 55.12 156 HIS A N 1
ATOM 1250 C CA . HIS A 1 156 ? -14.268 -11.180 21.147 1.00 55.12 156 HIS A CA 1
ATOM 1251 C C . HIS A 1 156 ? -13.991 -9.674 21.278 1.00 55.12 156 HIS A C 1
ATOM 1253 O O . HIS A 1 156 ? -13.507 -9.224 22.319 1.00 55.12 156 HIS A O 1
ATOM 1259 N N . MET A 1 157 ? -14.376 -8.876 20.278 1.00 53.81 157 MET A N 1
ATOM 1260 C CA . MET A 1 157 ? -14.230 -7.421 20.295 1.00 53.81 157 MET A CA 1
ATOM 1261 C C . MET A 1 157 ? -15.102 -6.750 21.374 1.00 53.81 157 MET A C 1
ATOM 1263 O O . MET A 1 157 ? -14.820 -5.628 21.794 1.00 53.81 157 MET A O 1
ATOM 1267 N N . GLN A 1 158 ? -16.147 -7.434 21.852 1.00 52.84 158 GLN A N 1
ATOM 1268 C CA . GLN A 1 158 ? -17.131 -6.888 22.789 1.00 52.84 158 GLN A CA 1
ATOM 1269 C C . GLN A 1 158 ? -16.799 -7.184 24.263 1.00 52.84 158 GLN A C 1
ATOM 1271 O O . GLN A 1 158 ? -17.264 -6.467 25.151 1.00 52.84 158 GLN A O 1
ATOM 1276 N N . GLN A 1 159 ? -15.974 -8.203 24.530 1.00 51.66 159 GLN A N 1
ATOM 1277 C CA . GLN A 1 159 ? -15.747 -8.725 25.884 1.00 51.66 159 GLN A CA 1
ATOM 1278 C C . GLN A 1 159 ? -14.431 -8.248 26.520 1.00 51.66 159 GLN A C 1
ATOM 1280 O O . GLN A 1 159 ? -14.350 -8.107 27.739 1.00 51.66 159 GLN A O 1
ATOM 1285 N N . ALA A 1 160 ? -13.420 -7.908 25.721 1.00 53.94 160 ALA A N 1
ATOM 1286 C CA . ALA A 1 160 ? -12.128 -7.450 26.224 1.00 53.94 160 ALA A CA 1
ATOM 1287 C C . ALA A 1 160 ? -12.043 -5.914 26.248 1.00 53.94 160 ALA A C 1
ATOM 1289 O O . ALA A 1 160 ? -11.527 -5.258 25.340 1.00 53.94 160 ALA A O 1
ATOM 1290 N N . GLN A 1 161 ? -12.573 -5.331 27.323 1.00 54.66 161 GLN A N 1
ATOM 1291 C CA . GLN A 1 161 ? -12.551 -3.894 27.596 1.00 54.66 161 GLN A CA 1
ATOM 1292 C C . GLN A 1 161 ? -11.105 -3.369 27.738 1.00 54.66 161 GLN A C 1
ATOM 1294 O O . GLN A 1 161 ? -10.548 -3.337 28.827 1.00 54.66 161 GLN A O 1
ATOM 1299 N N . GLY A 1 162 ? -10.497 -2.925 26.634 1.00 61.31 162 GLY A N 1
ATOM 1300 C CA . GLY A 1 162 ? -9.299 -2.072 26.630 1.00 61.31 162 GLY A CA 1
ATOM 1301 C C . GLY A 1 162 ? -8.082 -2.632 25.891 1.00 61.31 162 GLY A C 1
ATOM 1302 O O . GLY A 1 162 ? -7.448 -1.887 25.147 1.00 61.31 162 GLY A O 1
ATOM 1303 N N . LEU A 1 163 ? -7.781 -3.929 26.024 1.00 64.06 163 LEU A N 1
ATOM 1304 C CA . LEU A 1 163 ? -6.568 -4.513 25.427 1.00 64.06 163 LEU A CA 1
ATOM 1305 C C . LEU A 1 163 ? -6.641 -4.573 23.890 1.00 64.06 163 LEU A C 1
ATOM 1307 O O . LEU A 1 163 ? -5.662 -4.290 23.203 1.00 64.06 163 LEU A O 1
ATOM 1311 N N . TYR A 1 164 ? -7.825 -4.862 23.341 1.00 67.44 164 TYR A N 1
ATOM 1312 C CA . TYR A 1 164 ? -8.033 -4.999 21.893 1.00 67.44 164 TYR A CA 1
ATOM 1313 C C . TYR A 1 164 ? -7.828 -3.688 21.133 1.00 67.44 164 TYR A C 1
ATOM 1315 O O . TYR A 1 164 ? -7.218 -3.683 20.063 1.00 67.44 164 TYR A O 1
ATOM 1323 N N . GLY A 1 165 ? -8.289 -2.568 21.699 1.00 78.44 165 GLY A N 1
ATOM 1324 C CA . GLY A 1 165 ? -8.076 -1.246 21.110 1.00 78.44 165 GLY A CA 1
ATOM 1325 C C . GLY A 1 165 ? -6.596 -0.871 21.053 1.00 78.44 165 GLY A C 1
ATOM 1326 O O . GLY A 1 165 ? -6.173 -0.221 20.104 1.00 78.44 165 GLY A O 1
ATOM 1327 N N . MET A 1 166 ? -5.793 -1.328 22.020 1.00 84.75 166 MET A N 1
ATOM 1328 C CA . MET A 1 166 ? -4.367 -1.009 22.088 1.00 84.75 166 MET A CA 1
ATOM 1329 C C . MET A 1 166 ? -3.575 -1.625 20.930 1.00 84.75 166 MET A C 1
ATOM 1331 O O . MET A 1 166 ? -2.762 -0.935 20.324 1.00 84.75 166 MET A O 1
ATOM 1335 N N . TYR A 1 167 ? -3.834 -2.887 20.578 1.00 87.94 167 TYR A N 1
ATOM 1336 C CA . TYR A 1 167 ? -3.166 -3.545 19.449 1.00 87.94 167 TYR A CA 1
ATOM 1337 C C . TYR A 1 167 ? -3.532 -2.900 18.104 1.00 87.94 167 TYR A C 1
ATOM 1339 O O . TYR A 1 167 ? -2.643 -2.638 17.296 1.00 87.94 167 TYR A O 1
ATOM 1347 N N . ALA A 1 168 ? -4.805 -2.547 17.892 1.00 89.19 168 ALA A N 1
ATOM 1348 C CA . ALA A 1 168 ? -5.242 -1.862 16.677 1.00 89.19 168 ALA A CA 1
ATOM 1349 C C . ALA A 1 168 ? -4.628 -0.456 16.594 1.00 89.19 168 ALA A C 1
ATOM 1351 O O . ALA A 1 168 ? -4.176 -0.028 15.535 1.00 89.19 168 ALA A O 1
ATOM 1352 N N . GLN A 1 169 ? -4.552 0.247 17.728 1.00 91.69 169 GLN A N 1
ATOM 1353 C CA . GLN A 1 169 ? -3.879 1.540 17.828 1.00 91.69 169 GLN A CA 1
ATOM 1354 C C . GLN A 1 169 ? -2.376 1.431 17.579 1.00 91.69 169 GLN A C 1
ATOM 1356 O O . GLN A 1 169 ? -1.830 2.288 16.901 1.00 91.69 169 GLN A O 1
ATOM 1361 N N . LEU A 1 170 ? -1.703 0.387 18.062 1.00 93.06 170 LEU A N 1
ATOM 1362 C CA . LEU A 1 170 ? -0.286 0.162 17.778 1.00 93.06 170 LEU A CA 1
ATOM 1363 C C . LEU A 1 170 ? -0.060 -0.142 16.290 1.00 93.06 170 LEU A C 1
ATOM 1365 O O . LEU A 1 170 ? 0.860 0.397 15.670 1.00 93.06 170 LEU A O 1
ATOM 1369 N N . TYR A 1 171 ? -0.925 -0.975 15.710 1.00 94.62 171 TYR A N 1
ATOM 1370 C CA . TYR A 1 171 ? -0.857 -1.349 14.306 1.00 94.62 171 TYR A CA 1
ATOM 1371 C C . TYR A 1 171 ? -1.029 -0.137 13.385 1.00 94.62 171 TYR A C 1
ATOM 1373 O O . TYR A 1 171 ? -0.119 0.200 12.623 1.00 94.62 171 TYR A O 1
ATOM 1381 N N . PHE A 1 172 ? -2.159 0.564 13.505 1.00 95.06 172 PHE A N 1
ATOM 1382 C CA . PHE A 1 172 ? -2.469 1.739 12.690 1.00 95.06 172 PHE A CA 1
ATOM 1383 C C . PHE A 1 172 ? -1.666 2.978 13.082 1.00 95.06 172 PHE A C 1
ATOM 1385 O O . PHE A 1 172 ? -1.416 3.831 12.240 1.00 95.06 172 PHE A O 1
ATOM 1392 N N . GLY A 1 173 ? -1.254 3.086 14.344 1.00 92.12 173 GLY A N 1
ATOM 1393 C CA . GLY A 1 173 ? -0.505 4.223 14.873 1.00 92.12 173 GLY A CA 1
ATOM 1394 C C . GLY A 1 173 ? 0.993 4.179 14.584 1.00 92.12 173 GLY A C 1
ATOM 1395 O O . GLY A 1 173 ? 1.666 5.185 14.791 1.00 92.12 173 GLY A O 1
ATOM 1396 N N . GLY A 1 174 ? 1.533 3.057 14.102 1.00 93.00 174 GLY A N 1
ATOM 1397 C CA . GLY A 1 174 ? 2.964 2.981 13.810 1.00 93.00 174 GLY A CA 1
ATOM 1398 C C . GLY A 1 174 ? 3.376 1.827 12.914 1.00 93.00 174 GLY A C 1
ATOM 1399 O O . GLY A 1 174 ? 4.021 2.064 11.893 1.00 93.00 174 GLY A O 1
ATOM 1400 N N . VAL A 1 175 ? 3.003 0.591 13.261 1.00 95.38 175 VAL A N 1
ATOM 1401 C CA . VAL A 1 175 ? 3.520 -0.606 12.569 1.00 95.38 175 VAL A CA 1
ATOM 1402 C C . VAL A 1 175 ? 3.230 -0.542 11.075 1.00 95.38 175 VAL A C 1
ATOM 1404 O O . VAL A 1 175 ? 4.132 -0.755 10.269 1.00 95.38 175 VAL A O 1
ATOM 1407 N N . LYS A 1 176 ? 2.003 -0.186 10.689 1.00 94.69 176 LYS A N 1
ATOM 1408 C CA . LYS A 1 176 ? 1.604 -0.164 9.284 1.00 94.69 176 LYS A CA 1
ATOM 1409 C C . LYS A 1 176 ? 2.408 0.843 8.459 1.00 94.69 176 LYS A C 1
ATOM 1411 O O . LYS A 1 176 ? 2.963 0.477 7.418 1.00 94.69 176 LYS A O 1
ATOM 1416 N N . LEU A 1 177 ? 2.534 2.081 8.944 1.00 95.62 177 LEU A N 1
ATOM 1417 C CA . LEU A 1 177 ? 3.312 3.115 8.259 1.00 95.62 177 LEU A CA 1
ATOM 1418 C C . LEU A 1 177 ? 4.791 2.722 8.167 1.00 95.62 177 LEU A C 1
ATOM 1420 O O . LEU A 1 177 ? 5.374 2.828 7.093 1.00 95.62 177 LEU A O 1
ATOM 1424 N N . LEU A 1 178 ? 5.390 2.270 9.272 1.00 96.81 178 LEU A N 1
ATOM 1425 C CA . LEU A 1 178 ? 6.825 1.986 9.338 1.00 96.81 178 LEU A CA 1
ATOM 1426 C C . LEU A 1 178 ? 7.215 0.742 8.535 1.00 96.81 178 LEU A C 1
ATOM 1428 O O . LEU A 1 178 ? 8.238 0.755 7.858 1.00 96.81 178 LEU A O 1
ATOM 1432 N N . ALA A 1 179 ? 6.409 -0.320 8.593 1.00 95.31 179 ALA A N 1
ATOM 1433 C CA . ALA A 1 179 ? 6.735 -1.594 7.958 1.00 95.31 179 ALA A CA 1
ATOM 1434 C C . ALA A 1 179 ? 6.345 -1.651 6.475 1.00 95.31 179 ALA A C 1
ATOM 1436 O O . ALA A 1 179 ? 6.997 -2.350 5.704 1.00 95.31 179 ALA A O 1
ATOM 1437 N N . THR A 1 180 ? 5.284 -0.944 6.065 1.00 95.25 180 THR A N 1
ATOM 1438 C CA . THR A 1 180 ? 4.723 -1.089 4.706 1.00 95.25 180 THR A CA 1
ATOM 1439 C C . THR A 1 180 ? 4.515 0.239 3.995 1.00 95.25 180 THR A C 1
ATOM 1441 O O . THR A 1 180 ? 4.838 0.347 2.817 1.00 95.25 180 THR A O 1
ATOM 1444 N N . GLY A 1 181 ? 4.040 1.272 4.698 1.00 95.81 181 GLY A N 1
ATOM 1445 C CA . GLY A 1 181 ? 3.741 2.571 4.096 1.00 95.81 181 GLY A CA 1
ATOM 1446 C C . GLY A 1 181 ? 4.988 3.288 3.573 1.00 95.81 181 GLY A C 1
ATOM 1447 O O . GLY A 1 181 ? 5.083 3.565 2.381 1.00 95.81 181 GLY A O 1
ATOM 1448 N N . ILE A 1 182 ? 5.950 3.588 4.450 1.00 97.31 182 ILE A N 1
ATOM 1449 C CA . ILE A 1 182 ? 7.186 4.305 4.095 1.00 97.31 182 ILE A CA 1
ATOM 1450 C C . ILE A 1 182 ? 8.053 3.483 3.133 1.00 97.31 182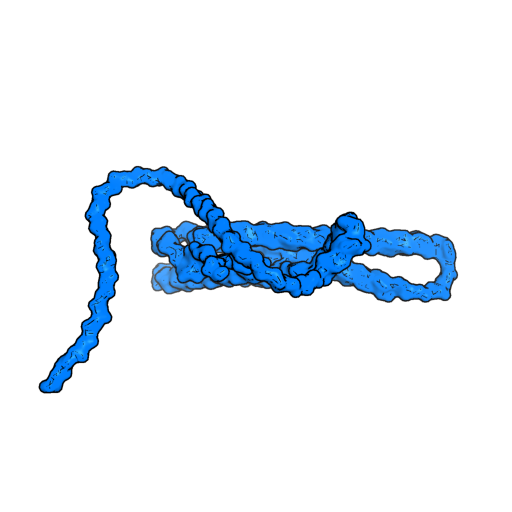 ILE A C 1
ATOM 1452 O O . ILE A 1 182 ? 8.428 4.028 2.093 1.00 97.31 182 ILE A O 1
ATOM 1456 N N . PRO A 1 183 ? 8.358 2.196 3.401 1.00 97.19 183 PRO A N 1
ATOM 1457 C CA . PRO A 1 183 ? 9.190 1.417 2.488 1.00 97.19 183 PRO A CA 1
ATOM 1458 C C . PRO A 1 183 ? 8.532 1.221 1.115 1.00 97.19 183 PRO A C 1
ATOM 1460 O O . PRO A 1 183 ? 9.205 1.340 0.091 1.00 97.19 183 PRO A O 1
ATOM 1463 N N . GLY A 1 184 ? 7.210 1.012 1.079 1.00 96.44 184 GLY A N 1
ATOM 1464 C CA . GLY A 1 184 ? 6.434 0.930 -0.157 1.00 96.44 184 GLY A CA 1
ATOM 1465 C C . GLY A 1 184 ? 6.459 2.233 -0.957 1.00 96.44 184 GLY A C 1
ATOM 1466 O O . GLY A 1 184 ? 6.761 2.219 -2.149 1.00 96.44 184 GLY A O 1
ATOM 1467 N N . ALA A 1 185 ? 6.230 3.379 -0.306 1.00 97.31 185 ALA A N 1
ATOM 1468 C CA . ALA A 1 185 ? 6.311 4.693 -0.947 1.00 97.31 185 ALA A CA 1
ATOM 1469 C C . ALA A 1 185 ? 7.722 5.001 -1.477 1.00 97.31 185 ALA A C 1
ATOM 1471 O O . ALA A 1 185 ? 7.869 5.541 -2.574 1.00 97.31 185 ALA A O 1
ATOM 1472 N N . PHE A 1 186 ? 8.765 4.617 -0.737 1.00 97.06 186 PHE A N 1
ATOM 1473 C CA . PHE A 1 186 ? 10.148 4.762 -1.184 1.00 97.06 186 PHE A CA 1
ATOM 1474 C C . PHE A 1 186 ? 10.438 3.901 -2.421 1.00 97.06 186 PHE A C 1
ATOM 1476 O O . PHE A 1 186 ? 11.037 4.389 -3.377 1.00 97.06 186 PHE A O 1
ATOM 1483 N N . ALA A 1 187 ? 9.948 2.658 -2.459 1.00 96.19 187 ALA A N 1
ATOM 1484 C CA . ALA A 1 187 ? 10.062 1.795 -3.635 1.00 96.19 187 ALA A CA 1
ATOM 1485 C C . ALA A 1 187 ? 9.316 2.367 -4.857 1.00 96.19 187 ALA A C 1
ATOM 1487 O O . ALA A 1 187 ? 9.856 2.354 -5.962 1.00 96.19 187 ALA A O 1
ATOM 1488 N N . VAL A 1 188 ? 8.118 2.940 -4.663 1.00 96.31 188 VAL A N 1
ATOM 1489 C CA . VAL A 1 188 ? 7.372 3.660 -5.716 1.00 96.31 188 VAL A CA 1
ATOM 1490 C C . VAL A 1 188 ? 8.191 4.837 -6.249 1.00 96.31 188 VAL A C 1
ATOM 1492 O O . VAL A 1 188 ? 8.335 4.990 -7.462 1.00 96.31 188 VAL A O 1
ATOM 1495 N N . PHE A 1 189 ? 8.756 5.655 -5.358 1.00 96.81 189 PHE A N 1
ATOM 1496 C CA . PHE A 1 189 ? 9.568 6.807 -5.744 1.00 96.81 189 PHE A CA 1
ATOM 1497 C C . PHE A 1 189 ? 10.818 6.386 -6.526 1.00 96.81 189 PHE A C 1
ATOM 1499 O O . PHE A 1 189 ? 11.075 6.931 -7.597 1.00 96.81 189 PHE A O 1
ATOM 1506 N N . MET A 1 190 ? 11.556 5.379 -6.043 1.00 95.75 190 MET A N 1
ATOM 1507 C CA . MET A 1 190 ? 12.732 4.841 -6.737 1.00 95.75 190 MET A CA 1
ATOM 1508 C C . MET A 1 190 ? 12.387 4.275 -8.114 1.00 95.75 190 MET A C 1
ATOM 1510 O O . MET A 1 190 ? 13.138 4.506 -9.064 1.00 95.75 190 MET A O 1
ATOM 1514 N N . PHE A 1 191 ? 11.248 3.591 -8.248 1.00 95.38 191 PHE A N 1
ATOM 1515 C CA . PHE A 1 191 ? 10.777 3.080 -9.531 1.00 95.38 191 PHE A CA 1
ATOM 1516 C C . PHE A 1 191 ? 10.507 4.222 -10.517 1.00 95.38 191 PHE A C 1
ATOM 1518 O O . PHE A 1 191 ? 11.047 4.215 -11.621 1.00 95.38 191 PHE A O 1
ATOM 1525 N N . ILE A 1 192 ? 9.720 5.225 -10.111 1.00 95.62 192 ILE A N 1
ATOM 1526 C CA . ILE A 1 192 ? 9.373 6.372 -10.965 1.00 95.62 192 ILE A CA 1
ATOM 1527 C C . ILE A 1 192 ? 10.631 7.151 -11.351 1.00 95.62 192 ILE A C 1
ATOM 1529 O O . ILE A 1 192 ? 10.813 7.471 -12.523 1.00 95.62 192 ILE A O 1
ATOM 1533 N N . TRP A 1 193 ? 11.516 7.416 -10.390 1.00 95.94 193 TRP A N 1
ATOM 1534 C CA . TRP A 1 193 ? 12.770 8.127 -10.624 1.00 95.94 193 TRP A CA 1
ATOM 1535 C C . TRP A 1 193 ? 13.669 7.387 -11.620 1.00 95.94 193 TRP A C 1
ATOM 1537 O O . TRP A 1 193 ? 14.166 7.970 -12.583 1.00 95.94 193 TRP A O 1
ATOM 1547 N N . SER A 1 194 ? 13.842 6.078 -11.432 1.00 94.38 194 SER A N 1
ATOM 1548 C CA . SER A 1 194 ? 14.653 5.251 -12.331 1.00 94.38 194 SER A CA 1
ATOM 1549 C C . SER A 1 194 ? 14.043 5.178 -13.731 1.00 94.38 194 SER A C 1
ATOM 1551 O O . SER A 1 194 ? 14.761 5.306 -14.721 1.00 94.38 194 SER A O 1
ATOM 1553 N N . LEU A 1 195 ? 12.715 5.059 -13.826 1.00 92.50 195 LEU A N 1
ATOM 1554 C CA . LEU A 1 195 ? 11.996 5.061 -15.098 1.00 92.50 195 LEU A CA 1
ATOM 1555 C C . LEU A 1 195 ? 12.144 6.398 -15.838 1.00 92.50 195 LEU A C 1
ATOM 1557 O O . LEU A 1 195 ? 12.411 6.403 -17.038 1.00 92.50 195 LEU A O 1
ATOM 1561 N N . GLN A 1 196 ? 12.027 7.526 -15.131 1.00 94.38 196 GLN A N 1
ATOM 1562 C CA . GLN A 1 196 ? 12.259 8.857 -15.700 1.00 94.38 196 GLN A CA 1
ATOM 1563 C C . GLN A 1 196 ? 13.677 8.983 -16.262 1.00 94.38 196 GLN A C 1
ATOM 1565 O O . GLN A 1 196 ? 13.838 9.461 -17.383 1.00 94.38 196 GLN A O 1
ATOM 1570 N N . ASN A 1 197 ? 14.693 8.502 -15.538 1.00 91.62 197 ASN A N 1
ATOM 1571 C CA . ASN A 1 197 ? 16.078 8.531 -16.014 1.00 91.62 197 ASN A CA 1
ATOM 1572 C C . ASN A 1 197 ? 16.267 7.709 -17.295 1.00 91.62 197 ASN A C 1
ATOM 1574 O O . ASN A 1 197 ? 16.899 8.193 -18.232 1.00 91.62 197 ASN A O 1
ATOM 1578 N N . VAL A 1 198 ? 15.676 6.511 -17.376 1.00 90.38 198 VAL A N 1
ATOM 1579 C CA . VAL A 1 198 ? 15.726 5.687 -18.596 1.00 90.38 198 VAL A CA 1
ATOM 1580 C C . VAL A 1 198 ? 15.040 6.391 -19.769 1.00 90.38 198 VAL A C 1
ATOM 1582 O O . VAL A 1 198 ? 15.604 6.424 -20.859 1.00 90.38 198 VAL A O 1
ATOM 1585 N N . ILE A 1 199 ? 13.868 7.003 -19.559 1.00 90.19 199 ILE A N 1
ATOM 1586 C CA . ILE A 1 199 ? 13.153 7.747 -20.610 1.00 90.19 199 ILE A CA 1
ATOM 1587 C C . ILE A 1 199 ? 13.986 8.941 -21.095 1.00 90.19 199 ILE A C 1
ATOM 1589 O O . ILE A 1 199 ? 14.142 9.133 -22.298 1.00 90.19 199 ILE A O 1
ATOM 1593 N N . VAL A 1 200 ? 14.558 9.725 -20.176 1.00 89.75 200 VAL A N 1
ATOM 1594 C CA . VAL A 1 200 ? 15.400 10.882 -20.519 1.00 89.75 200 VAL A CA 1
ATOM 1595 C C . VAL A 1 200 ? 16.644 10.451 -21.299 1.00 89.75 200 VAL A C 1
ATOM 1597 O O . VAL A 1 200 ? 17.013 11.125 -22.258 1.00 89.75 200 VAL A O 1
ATOM 1600 N N . MET A 1 201 ? 17.280 9.337 -20.927 1.00 86.56 201 MET A N 1
ATOM 1601 C CA . MET A 1 201 ? 18.429 8.794 -21.663 1.00 86.56 201 MET A CA 1
ATOM 1602 C C . MET A 1 201 ? 18.027 8.269 -23.044 1.00 86.56 201 MET A C 1
ATOM 1604 O O . MET A 1 201 ? 18.702 8.569 -24.023 1.00 86.56 201 MET A O 1
ATOM 1608 N N . ALA A 1 202 ? 16.900 7.561 -23.149 1.00 86.56 202 ALA A N 1
ATOM 1609 C CA . ALA A 1 202 ? 16.399 7.044 -24.420 1.00 86.56 202 ALA A CA 1
ATOM 1610 C C . ALA A 1 202 ? 16.065 8.167 -25.416 1.00 86.56 202 ALA A C 1
ATOM 1612 O O . ALA A 1 202 ? 16.389 8.050 -26.594 1.00 86.56 202 ALA A O 1
ATOM 1613 N N . LEU A 1 203 ? 15.483 9.276 -24.941 1.00 87.38 203 LEU A N 1
ATOM 1614 C CA . LEU A 1 203 ? 15.182 10.453 -25.766 1.00 87.38 203 LEU A CA 1
ATOM 1615 C C . LEU A 1 203 ? 16.434 11.233 -26.198 1.00 87.38 203 LEU A C 1
ATOM 1617 O O . LEU A 1 203 ? 16.387 11.951 -27.190 1.00 87.38 203 LEU A O 1
ATOM 1621 N N . ARG A 1 204 ? 17.549 11.119 -25.464 1.00 82.50 204 ARG A N 1
ATOM 1622 C CA . ARG A 1 204 ? 18.816 11.800 -25.788 1.00 82.50 204 ARG A CA 1
ATOM 1623 C C . ARG A 1 204 ? 19.669 11.069 -26.822 1.00 82.50 204 ARG A C 1
ATOM 1625 O O . ARG A 1 204 ? 20.592 11.677 -27.345 1.00 82.50 204 ARG A O 1
ATOM 1632 N N . ASN A 1 205 ? 19.372 9.807 -27.125 1.00 65.75 205 ASN A N 1
ATOM 1633 C CA . ASN A 1 205 ? 20.132 9.001 -28.085 1.00 65.75 205 ASN A CA 1
ATOM 1634 C C . ASN A 1 205 ? 19.806 9.318 -29.562 1.00 65.75 205 ASN A C 1
ATOM 1636 O O . ASN A 1 205 ? 20.137 8.525 -30.445 1.00 65.75 205 ASN A O 1
ATOM 1640 N N . GLU A 1 206 ? 19.183 10.465 -29.857 1.00 65.12 206 GLU A N 1
ATOM 1641 C CA . GLU A 1 206 ? 19.113 10.981 -31.227 1.00 65.12 206 GLU A CA 1
ATOM 1642 C C . GLU A 1 206 ? 20.540 11.318 -31.715 1.00 65.12 206 GLU A C 1
ATOM 1644 O O . GLU A 1 206 ? 21.284 12.012 -31.016 1.00 65.12 206 GLU A O 1
ATOM 1649 N N . PRO A 1 207 ? 20.975 10.806 -32.882 1.00 57.97 207 PRO A N 1
ATOM 1650 C CA . PRO A 1 207 ? 22.367 10.883 -33.300 1.00 57.97 207 PRO A CA 1
ATOM 1651 C C . PRO A 1 207 ? 22.700 12.287 -33.815 1.00 57.97 207 PRO A C 1
ATOM 1653 O O . PRO A 1 207 ? 22.560 12.579 -35.003 1.00 57.97 207 PRO A O 1
ATOM 1656 N N . GLU A 1 208 ? 23.207 13.158 -32.942 1.00 55.84 208 GLU A N 1
ATOM 1657 C CA . GLU A 1 208 ? 23.920 14.355 -33.388 1.00 55.84 208 GLU A CA 1
ATOM 1658 C C . GLU A 1 208 ? 25.252 13.934 -34.026 1.00 55.84 208 GLU A C 1
ATOM 1660 O O . GLU A 1 208 ? 26.272 13.692 -33.376 1.00 55.84 208 GLU A O 1
ATOM 1665 N N . ALA A 1 209 ? 25.216 13.806 -35.351 1.00 54.44 209 ALA A N 1
ATOM 1666 C CA . ALA A 1 209 ? 26.356 13.537 -36.207 1.00 54.44 209 ALA A CA 1
ATOM 1667 C C . ALA A 1 209 ? 27.315 14.745 -36.257 1.00 54.44 209 ALA A C 1
ATOM 1669 O O . ALA A 1 209 ? 27.378 15.451 -37.258 1.00 54.44 209 ALA A O 1
ATOM 1670 N N . SER A 1 210 ? 28.106 14.974 -35.206 1.00 51.22 210 SER A N 1
ATOM 1671 C CA . SER A 1 210 ? 29.291 15.844 -35.292 1.00 51.22 210 SER A CA 1
ATOM 1672 C C . SER A 1 210 ? 30.366 15.446 -34.278 1.00 51.22 210 SER A C 1
ATOM 1674 O O . SER A 1 210 ? 30.266 15.685 -33.080 1.00 51.22 210 SER A O 1
ATOM 1676 N N . ALA A 1 211 ? 31.407 14.795 -34.795 1.00 52.62 211 ALA A N 1
ATOM 1677 C CA . ALA A 1 211 ? 32.479 14.129 -34.068 1.00 52.62 211 ALA A CA 1
ATOM 1678 C C . ALA A 1 211 ? 33.487 15.066 -33.367 1.00 52.62 211 ALA A C 1
ATOM 1680 O O . ALA A 1 211 ? 33.939 16.064 -33.927 1.00 52.62 211 ALA A O 1
ATOM 1681 N N . THR A 1 212 ? 33.969 14.651 -32.189 1.00 58.41 212 THR A N 1
ATOM 1682 C CA . THR A 1 212 ? 35.338 14.939 -31.715 1.00 58.41 212 THR A CA 1
ATOM 1683 C C . THR A 1 212 ? 35.843 13.767 -30.855 1.00 58.41 212 THR A C 1
ATOM 1685 O O . THR A 1 212 ? 35.375 13.495 -29.753 1.00 58.41 212 THR A O 1
ATOM 1688 N N . THR A 1 213 ? 36.784 13.008 -31.412 1.00 62.16 213 THR A N 1
ATOM 1689 C CA . THR A 1 213 ? 36.878 11.535 -31.326 1.00 62.16 213 THR A CA 1
ATOM 1690 C C . THR A 1 213 ? 37.572 10.951 -30.079 1.00 62.16 213 THR A C 1
ATOM 1692 O O . THR A 1 213 ? 37.786 9.748 -30.013 1.00 62.16 213 THR A O 1
ATOM 1695 N N . GLY A 1 214 ? 37.922 11.750 -29.065 1.00 60.81 214 GLY A N 1
ATOM 1696 C CA . GLY A 1 214 ? 38.632 11.254 -27.865 1.00 60.81 214 GLY A CA 1
ATOM 1697 C C . GLY A 1 214 ? 37.804 11.275 -26.579 1.00 60.81 214 GLY A C 1
ATOM 1698 O O . GLY A 1 214 ? 37.802 10.318 -25.810 1.00 60.81 214 GLY A O 1
ATOM 1699 N N . HIS A 1 215 ? 37.057 12.358 -26.357 1.00 60.44 215 HIS A N 1
ATOM 1700 C CA . HIS A 1 215 ? 36.278 12.557 -25.130 1.00 60.44 215 HIS A CA 1
ATOM 1701 C C . HIS A 1 215 ? 34.906 11.862 -25.176 1.00 60.44 215 HIS A C 1
ATOM 1703 O O . HIS A 1 215 ? 34.322 11.566 -24.134 1.00 60.44 215 HIS A O 1
ATOM 1709 N N . LEU A 1 216 ? 34.421 11.565 -26.386 1.00 61.38 216 LEU A N 1
ATOM 1710 C CA . LEU A 1 216 ? 33.135 10.918 -26.627 1.00 61.38 216 LEU A CA 1
ATOM 1711 C C . LEU A 1 216 ? 33.104 9.467 -26.128 1.00 61.38 216 LEU A C 1
ATOM 1713 O O . LEU A 1 216 ? 32.108 9.075 -25.537 1.00 61.38 216 LEU A O 1
ATOM 1717 N N . LEU A 1 217 ? 34.185 8.686 -26.266 1.00 65.69 217 LEU A N 1
ATOM 1718 C CA . LEU A 1 217 ? 34.191 7.269 -25.857 1.00 65.69 217 LEU A CA 1
ATOM 1719 C C . LEU A 1 217 ? 33.940 7.092 -24.345 1.00 65.69 217 LEU A C 1
ATOM 1721 O O . LEU A 1 217 ? 33.196 6.207 -23.934 1.00 65.69 217 LEU A O 1
ATOM 1725 N N . SER A 1 218 ? 34.512 7.980 -23.522 1.00 72.25 218 SER A N 1
ATOM 1726 C CA . SER A 1 218 ? 34.269 8.017 -22.070 1.00 72.25 218 SER A CA 1
ATOM 1727 C C . SER A 1 218 ? 32.833 8.446 -21.738 1.00 72.25 218 SER A C 1
ATOM 1729 O O . SER A 1 218 ? 32.220 7.914 -20.816 1.00 72.25 218 SER A O 1
ATOM 1731 N N . ILE A 1 219 ? 32.257 9.372 -22.514 1.00 73.94 219 ILE A N 1
ATOM 1732 C CA . ILE A 1 219 ? 30.871 9.832 -22.335 1.00 73.94 219 ILE A CA 1
ATOM 1733 C C . ILE A 1 219 ? 29.876 8.720 -22.700 1.00 73.94 219 ILE A C 1
ATOM 1735 O O . ILE A 1 219 ? 28.958 8.474 -21.922 1.00 73.94 219 ILE A O 1
ATOM 1739 N N . TYR A 1 220 ? 30.088 8.006 -23.810 1.00 75.12 220 TYR A N 1
ATOM 1740 C CA . TYR A 1 220 ? 29.257 6.864 -24.209 1.00 75.12 220 TYR A CA 1
ATOM 1741 C C . TYR A 1 220 ? 29.310 5.731 -23.178 1.00 75.12 220 TYR A C 1
ATOM 1743 O O . TYR A 1 220 ? 28.265 5.278 -22.725 1.00 75.12 220 TYR A O 1
ATOM 1751 N N . TYR A 1 221 ? 30.503 5.356 -22.703 1.00 82.12 221 TYR A N 1
ATOM 1752 C CA . TYR A 1 221 ? 30.636 4.341 -21.652 1.00 82.12 221 TYR A CA 1
ATOM 1753 C C . TYR A 1 221 ? 29.927 4.740 -20.345 1.00 82.12 221 TYR A C 1
ATOM 1755 O O . TYR A 1 221 ? 29.280 3.913 -1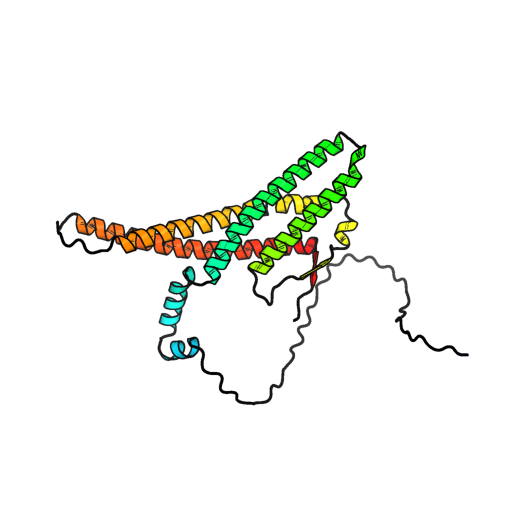9.705 1.00 82.12 221 TYR A O 1
ATOM 1763 N N . ASN A 1 222 ? 30.010 6.016 -19.950 1.00 83.88 222 ASN A N 1
ATOM 1764 C CA . ASN A 1 222 ? 29.300 6.513 -18.771 1.00 83.88 222 ASN A CA 1
ATOM 1765 C C . ASN A 1 222 ? 27.775 6.497 -18.961 1.00 83.88 222 ASN A C 1
ATOM 1767 O O . ASN A 1 222 ? 27.058 6.169 -18.018 1.00 83.88 222 ASN A O 1
ATOM 1771 N N . LEU A 1 223 ? 27.272 6.829 -20.154 1.00 82.56 223 LEU A N 1
ATOM 1772 C CA . LEU A 1 223 ? 25.842 6.760 -20.473 1.00 82.56 223 LEU A CA 1
ATOM 1773 C C . LEU A 1 223 ? 25.326 5.318 -20.436 1.00 82.56 223 LEU A C 1
ATOM 1775 O O . LEU A 1 223 ? 24.315 5.067 -19.783 1.00 82.56 223 LEU A O 1
ATOM 1779 N N . ASP A 1 224 ? 26.054 4.377 -21.039 1.00 86.00 224 ASP A N 1
ATOM 1780 C CA . ASP A 1 224 ? 25.709 2.952 -21.020 1.00 86.00 224 ASP A CA 1
ATOM 1781 C C . ASP A 1 224 ? 25.693 2.406 -19.587 1.00 86.00 224 ASP A C 1
ATOM 1783 O O . ASP A 1 224 ? 24.738 1.748 -19.174 1.00 86.00 224 ASP A O 1
ATOM 1787 N N . MET A 1 225 ? 26.702 2.745 -18.779 1.00 87.81 225 MET A N 1
ATOM 1788 C CA . MET A 1 225 ? 26.748 2.354 -17.369 1.00 87.81 225 MET A CA 1
ATOM 1789 C C . MET A 1 225 ? 25.596 2.948 -16.559 1.00 87.81 225 MET A C 1
ATOM 1791 O O . MET A 1 225 ? 24.962 2.238 -15.777 1.00 87.81 225 MET A O 1
ATOM 1795 N N . MET A 1 226 ? 25.279 4.231 -16.750 1.00 88.12 226 MET A N 1
ATOM 1796 C CA . MET A 1 226 ? 24.138 4.859 -16.081 1.00 88.12 226 MET A CA 1
ATOM 1797 C C . MET A 1 226 ? 22.807 4.226 -16.505 1.00 88.12 226 MET A C 1
ATOM 1799 O O . MET A 1 226 ? 21.940 4.020 -15.654 1.00 88.12 226 MET A O 1
ATOM 1803 N N . MET A 1 227 ? 22.656 3.868 -17.783 1.00 88.75 227 MET A N 1
ATOM 1804 C CA . MET A 1 227 ? 21.477 3.169 -18.291 1.00 88.75 227 MET A CA 1
ATOM 1805 C C . MET A 1 227 ? 21.342 1.784 -17.653 1.00 88.75 227 MET A C 1
ATOM 1807 O O . MET A 1 227 ? 20.270 1.449 -17.151 1.00 88.75 227 MET A O 1
ATOM 1811 N N . VAL A 1 228 ? 22.426 1.003 -17.593 1.00 89.69 228 VAL A N 1
ATOM 1812 C CA . VAL A 1 228 ? 22.441 -0.312 -16.933 1.00 89.69 228 VAL A CA 1
ATOM 1813 C C . VAL A 1 228 ? 22.076 -0.185 -15.454 1.00 89.69 228 VAL A C 1
ATOM 1815 O O . VAL A 1 228 ? 21.213 -0.920 -14.976 1.00 89.69 228 VAL A O 1
ATOM 1818 N N . VAL A 1 229 ? 22.662 0.773 -14.729 1.00 91.12 229 VAL A N 1
ATOM 1819 C CA . VAL A 1 229 ? 22.345 1.013 -13.311 1.00 91.12 229 VAL A CA 1
ATOM 1820 C C . VAL A 1 229 ? 20.876 1.400 -13.126 1.00 91.12 229 VAL A C 1
ATOM 1822 O O . VAL A 1 229 ? 20.222 0.876 -12.225 1.00 91.12 229 VAL A O 1
ATOM 1825 N N . ALA A 1 230 ? 20.328 2.263 -13.985 1.00 90.81 230 ALA A N 1
ATOM 1826 C CA . ALA A 1 230 ? 18.922 2.652 -13.923 1.00 90.81 230 ALA A CA 1
ATOM 1827 C C . ALA A 1 230 ? 17.985 1.464 -14.197 1.00 90.81 230 ALA A C 1
ATOM 1829 O O . ALA A 1 230 ? 16.999 1.280 -13.487 1.00 90.81 230 ALA A O 1
ATOM 1830 N N . VAL A 1 231 ? 18.320 0.610 -15.167 1.00 90.38 231 VAL A N 1
ATOM 1831 C CA . VAL A 1 231 ? 17.575 -0.622 -15.460 1.00 90.38 231 VAL A CA 1
ATOM 1832 C C . VAL A 1 231 ? 17.617 -1.585 -14.269 1.00 90.38 231 VAL A C 1
ATOM 1834 O O . VAL A 1 231 ? 16.572 -2.071 -13.838 1.00 90.38 231 VAL A O 1
ATOM 1837 N N . VAL A 1 232 ? 18.791 -1.815 -13.674 1.00 92.38 232 VAL A N 1
ATOM 1838 C CA . VAL A 1 232 ? 18.934 -2.638 -12.459 1.00 92.38 232 VAL A CA 1
ATOM 1839 C C . VAL A 1 232 ? 18.109 -2.060 -11.305 1.00 92.38 232 VAL A C 1
ATOM 1841 O O . VAL A 1 232 ? 17.416 -2.808 -10.614 1.00 92.38 232 VAL A O 1
ATOM 1844 N N . ALA A 1 233 ? 18.117 -0.737 -11.125 1.00 93.75 233 ALA A N 1
ATOM 1845 C CA . ALA A 1 233 ? 17.325 -0.061 -10.102 1.00 93.75 233 ALA A CA 1
ATOM 1846 C C . ALA A 1 233 ? 15.811 -0.225 -10.323 1.00 93.75 233 ALA A C 1
ATOM 1848 O O . ALA A 1 233 ? 15.076 -0.406 -9.349 1.00 93.75 233 ALA A O 1
ATOM 1849 N N . ILE A 1 234 ? 15.334 -0.240 -11.576 1.00 93.50 234 ILE A N 1
ATOM 1850 C CA . ILE A 1 234 ? 13.933 -0.553 -11.904 1.00 93.50 234 ILE A CA 1
ATOM 1851 C C . ILE A 1 234 ? 13.584 -1.966 -11.428 1.00 93.50 234 ILE A C 1
ATOM 1853 O O . ILE A 1 234 ? 12.613 -2.129 -10.690 1.00 93.50 234 ILE A O 1
ATOM 1857 N N . TYR A 1 235 ? 14.379 -2.979 -11.784 1.00 92.25 235 TYR A N 1
ATOM 1858 C CA . TYR A 1 235 ? 14.108 -4.361 -11.369 1.00 92.25 235 TYR A CA 1
ATOM 1859 C C . TYR A 1 235 ? 14.162 -4.539 -9.852 1.00 92.25 235 TYR A C 1
ATOM 1861 O O . TYR A 1 235 ? 13.265 -5.156 -9.277 1.00 92.25 235 TYR A O 1
ATOM 1869 N N . ALA A 1 236 ? 15.164 -3.953 -9.193 1.00 93.31 236 ALA A N 1
ATOM 1870 C CA . ALA A 1 236 ? 15.263 -3.962 -7.738 1.00 93.31 236 ALA A CA 1
ATOM 1871 C C . ALA A 1 236 ? 14.031 -3.310 -7.090 1.00 93.31 236 ALA A C 1
ATOM 1873 O O . ALA A 1 236 ? 13.461 -3.864 -6.151 1.00 93.31 236 ALA A O 1
ATOM 1874 N N . SER A 1 237 ? 13.566 -2.180 -7.632 1.00 94.94 237 SER A N 1
ATOM 1875 C CA . SER A 1 237 ? 12.359 -1.502 -7.148 1.00 94.94 237 SER A CA 1
ATOM 1876 C C . SER A 1 237 ? 11.118 -2.373 -7.323 1.00 94.94 237 SER A C 1
ATOM 1878 O O . SER A 1 237 ? 10.310 -2.463 -6.406 1.00 94.94 237 SER A O 1
ATOM 1880 N N . VAL A 1 238 ? 10.978 -3.071 -8.453 1.00 93.50 238 VAL A N 1
ATOM 1881 C CA . VAL A 1 238 ? 9.856 -3.993 -8.670 1.00 93.50 238 VAL A CA 1
ATOM 1882 C C . VAL A 1 238 ? 9.870 -5.147 -7.666 1.00 93.50 238 VAL A C 1
ATOM 1884 O O . VAL A 1 238 ? 8.831 -5.453 -7.084 1.00 93.50 238 VAL A O 1
ATOM 1887 N N . ILE A 1 239 ? 11.032 -5.749 -7.402 1.00 92.62 239 ILE A N 1
ATOM 1888 C CA . ILE A 1 239 ? 11.163 -6.800 -6.381 1.00 92.62 239 ILE A CA 1
ATOM 1889 C C . ILE A 1 239 ? 10.746 -6.259 -5.008 1.00 92.62 239 ILE A C 1
ATOM 1891 O O . ILE A 1 239 ? 9.926 -6.878 -4.333 1.00 92.62 239 ILE A O 1
ATOM 1895 N N . LEU A 1 240 ? 11.244 -5.080 -4.619 1.00 94.19 240 LEU A N 1
ATOM 1896 C CA . LEU A 1 240 ? 10.872 -4.435 -3.357 1.00 94.19 240 LEU A CA 1
ATOM 1897 C C . LEU A 1 240 ? 9.364 -4.177 -3.265 1.00 94.19 240 LEU A C 1
ATOM 1899 O O . LEU A 1 240 ? 8.761 -4.453 -2.231 1.00 94.19 240 LEU A O 1
ATOM 1903 N N . LEU A 1 241 ? 8.738 -3.702 -4.344 1.00 94.56 241 LEU A N 1
ATOM 1904 C CA . LEU A 1 241 ? 7.294 -3.475 -4.397 1.00 94.56 241 LEU A CA 1
ATOM 1905 C C . LEU A 1 241 ? 6.510 -4.759 -4.092 1.00 94.56 241 LEU A C 1
ATOM 1907 O O . LEU A 1 241 ? 5.595 -4.714 -3.268 1.00 94.56 241 LEU A O 1
ATOM 1911 N N . TYR A 1 242 ? 6.875 -5.896 -4.695 1.00 93.88 242 TYR A N 1
ATOM 1912 C CA . TYR A 1 242 ? 6.218 -7.182 -4.430 1.00 93.88 242 TYR A CA 1
ATOM 1913 C C . TYR A 1 242 ? 6.492 -7.707 -3.017 1.00 93.88 242 TYR A C 1
ATOM 1915 O O . TYR A 1 242 ? 5.569 -8.176 -2.353 1.00 93.88 242 TYR A O 1
ATOM 1923 N N . VAL A 1 243 ? 7.724 -7.574 -2.517 1.00 95.25 243 VAL A N 1
ATOM 1924 C CA . VAL A 1 243 ? 8.068 -7.956 -1.138 1.00 95.25 243 VAL A CA 1
ATOM 1925 C C . VAL A 1 243 ? 7.234 -7.160 -0.132 1.00 95.25 243 VAL A C 1
ATOM 1927 O O . VAL A 1 243 ? 6.669 -7.739 0.794 1.00 95.25 243 VAL A O 1
ATOM 1930 N N . PHE A 1 244 ? 7.084 -5.847 -0.321 1.00 96.00 244 PHE A N 1
ATOM 1931 C CA . PHE A 1 244 ? 6.277 -5.026 0.584 1.00 96.00 244 PHE A CA 1
ATOM 1932 C C . PHE A 1 244 ? 4.770 -5.257 0.436 1.00 96.00 244 PHE A C 1
ATOM 1934 O O . PHE A 1 244 ? 4.055 -5.101 1.423 1.00 96.00 244 PHE A O 1
ATOM 1941 N N . VAL A 1 245 ? 4.277 -5.664 -0.742 1.00 95.50 245 VAL A N 1
ATOM 1942 C CA . VAL A 1 245 ? 2.897 -6.170 -0.876 1.00 95.50 245 VAL A CA 1
ATOM 1943 C C . VAL A 1 245 ? 2.711 -7.400 -0.001 1.00 95.50 245 VAL A C 1
ATOM 1945 O O . VAL A 1 245 ? 1.799 -7.413 0.820 1.00 95.50 245 VAL A O 1
ATOM 1948 N N . PHE A 1 246 ? 3.601 -8.387 -0.123 1.00 94.69 246 PHE A N 1
ATOM 1949 C CA . PHE A 1 246 ? 3.522 -9.619 0.656 1.00 94.69 246 PHE A CA 1
ATOM 1950 C C . PHE A 1 246 ? 3.558 -9.335 2.162 1.00 94.69 246 PHE A C 1
ATOM 1952 O O . PHE A 1 246 ? 2.685 -9.785 2.898 1.00 94.69 246 PHE A O 1
ATOM 1959 N N . ILE A 1 247 ? 4.508 -8.515 2.628 1.00 94.44 247 ILE A N 1
ATOM 1960 C CA . ILE A 1 247 ? 4.584 -8.113 4.043 1.00 94.44 247 ILE A CA 1
ATOM 1961 C C . ILE A 1 247 ? 3.293 -7.408 4.476 1.00 94.44 247 ILE A C 1
ATOM 1963 O O . ILE A 1 247 ? 2.758 -7.712 5.542 1.00 94.44 247 ILE A O 1
ATOM 1967 N N . SER A 1 248 ? 2.762 -6.495 3.656 1.00 95.12 248 SER A N 1
ATOM 1968 C CA . SER A 1 248 ? 1.507 -5.808 3.967 1.00 95.12 248 SER A CA 1
ATOM 1969 C C . SER A 1 248 ? 0.336 -6.769 4.069 1.00 95.12 248 SER A C 1
ATOM 1971 O O . SER A 1 248 ? -0.453 -6.639 4.997 1.00 95.12 248 SER A O 1
ATOM 1973 N N . GLN A 1 249 ? 0.239 -7.745 3.170 1.00 94.12 249 GLN A N 1
ATOM 1974 C CA . GLN A 1 249 ? -0.802 -8.764 3.203 1.00 94.12 249 GLN A CA 1
ATOM 1975 C C . GLN A 1 249 ? -0.725 -9.603 4.479 1.00 94.12 249 GLN A C 1
ATOM 1977 O O . GLN A 1 249 ? -1.733 -9.752 5.166 1.00 94.12 249 GLN A O 1
ATOM 1982 N N . GLN A 1 250 ? 0.469 -10.081 4.841 1.00 93.94 250 GLN A N 1
ATOM 1983 C CA . GLN A 1 250 ? 0.674 -10.870 6.059 1.00 93.94 250 GLN A CA 1
ATOM 1984 C C . GLN A 1 250 ? 0.312 -10.079 7.320 1.00 93.94 250 GLN A C 1
ATOM 1986 O O . GLN A 1 250 ? -0.370 -10.593 8.205 1.00 93.94 250 GLN A O 1
ATOM 1991 N N . LEU A 1 251 ? 0.711 -8.805 7.389 1.00 92.56 251 LEU A N 1
ATOM 1992 C CA . LEU A 1 251 ? 0.343 -7.935 8.504 1.00 92.56 251 LEU A CA 1
ATOM 1993 C C . LEU A 1 251 ? -1.168 -7.689 8.549 1.00 92.56 251 LEU A C 1
ATOM 1995 O O . LEU A 1 251 ? -1.762 -7.812 9.617 1.00 92.56 251 LEU A O 1
ATOM 1999 N N . THR A 1 252 ? -1.805 -7.375 7.418 1.00 92.62 252 THR A N 1
ATOM 2000 C CA . THR A 1 252 ? -3.253 -7.146 7.380 1.00 92.62 252 THR A CA 1
ATOM 2001 C C . THR A 1 252 ? -4.009 -8.398 7.821 1.00 92.62 252 THR A C 1
ATOM 2003 O O . THR A 1 252 ? -4.870 -8.273 8.683 1.00 92.62 252 THR A O 1
ATOM 2006 N N . ILE A 1 253 ? -3.659 -9.595 7.334 1.00 90.81 253 ILE A N 1
ATOM 2007 C CA . IL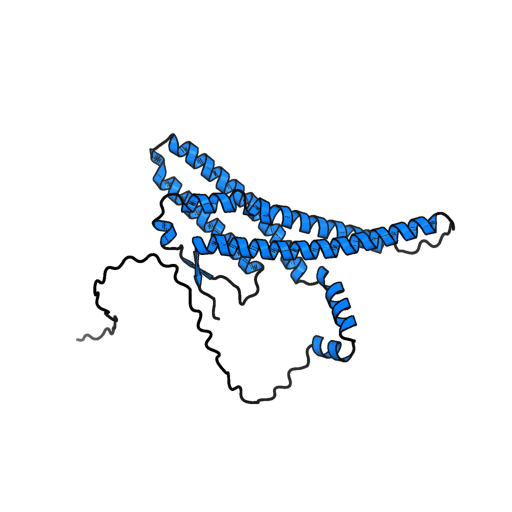E A 1 253 ? -4.282 -10.860 7.768 1.00 90.81 253 ILE A CA 1
ATOM 2008 C C . ILE A 1 253 ? -4.079 -11.077 9.270 1.00 90.81 253 ILE A C 1
ATOM 2010 O O . ILE A 1 253 ? -5.044 -11.333 9.993 1.00 90.81 253 ILE A O 1
ATOM 2014 N N . PHE A 1 254 ? -2.842 -10.954 9.760 1.00 90.00 254 PHE A N 1
ATOM 2015 C CA . PHE A 1 254 ? -2.525 -11.180 11.170 1.00 90.00 254 PHE A CA 1
ATOM 2016 C C . PHE A 1 254 ? -3.324 -10.257 12.090 1.00 90.00 254 PHE A C 1
ATOM 2018 O O . PHE A 1 254 ? -3.954 -10.725 13.035 1.00 90.00 254 PHE A O 1
ATOM 2025 N N . PHE A 1 255 ? -3.340 -8.952 11.810 1.00 87.12 255 PHE A N 1
ATOM 2026 C CA . PHE A 1 255 ? -4.069 -8.011 12.651 1.00 87.12 255 PHE A CA 1
ATOM 2027 C C . PHE A 1 255 ? -5.572 -8.154 12.456 1.00 87.12 255 PHE A C 1
ATOM 2029 O O . PHE A 1 255 ? -6.297 -8.299 13.432 1.00 87.12 255 PHE A O 1
ATOM 2036 N N . CYS A 1 256 ? -6.067 -8.166 11.223 1.00 84.38 256 CYS A N 1
ATOM 2037 C CA . CYS A 1 256 ? -7.502 -8.158 10.983 1.00 84.38 256 CYS A CA 1
ATOM 2038 C C . CYS A 1 256 ? -8.185 -9.490 11.353 1.00 84.38 256 CYS A C 1
ATOM 2040 O O . CYS A 1 256 ? -9.332 -9.438 11.784 1.00 84.38 256 CYS A O 1
ATOM 2042 N N . SER A 1 257 ? -7.498 -10.642 11.328 1.00 82.50 257 SER A N 1
ATOM 2043 C CA . SER A 1 257 ? -8.043 -11.923 11.840 1.00 82.50 257 SER A CA 1
ATOM 2044 C C . SER A 1 257 ? -8.362 -11.896 13.332 1.00 82.50 257 SER A C 1
ATOM 2046 O O . SER A 1 257 ? -9.269 -12.591 13.783 1.00 82.50 257 SER A O 1
ATOM 2048 N N . GLN A 1 258 ? -7.683 -11.046 14.104 1.00 77.38 258 GLN A N 1
ATOM 2049 C CA . GLN A 1 258 ? -7.994 -10.861 15.520 1.00 77.38 258 GLN A CA 1
ATOM 2050 C C . GLN A 1 258 ? -9.261 -10.014 15.738 1.00 77.38 258 GLN A C 1
ATOM 2052 O O . GLN A 1 258 ? -9.881 -10.088 16.800 1.00 77.38 258 GLN A O 1
ATOM 2057 N N . TYR A 1 259 ? -9.676 -9.215 14.746 1.00 70.94 259 TYR A N 1
ATOM 2058 C CA . TYR A 1 259 ? -10.770 -8.242 14.884 1.00 70.94 259 TYR A CA 1
ATOM 2059 C C . TYR A 1 259 ? -12.020 -8.562 14.062 1.00 70.94 259 TYR A C 1
ATOM 2061 O O . TYR A 1 259 ? -13.125 -8.164 14.442 1.00 70.94 259 TYR A O 1
ATOM 2069 N N . LEU A 1 260 ? -11.865 -9.253 12.937 1.00 70.44 260 LEU A N 1
ATOM 2070 C CA . LEU A 1 260 ? -12.920 -9.519 11.970 1.00 70.44 260 LEU A CA 1
ATOM 2071 C C . LEU A 1 260 ? -13.108 -11.023 11.811 1.00 70.44 260 LEU A C 1
ATOM 2073 O O . LEU A 1 260 ? -12.148 -11.781 11.711 1.00 70.44 260 LEU A O 1
ATOM 2077 N N . LEU A 1 261 ? -14.370 -11.446 11.770 1.00 68.00 261 LEU A N 1
ATOM 2078 C CA . LEU A 1 261 ? -14.714 -12.804 11.375 1.00 68.00 261 LEU A CA 1
ATOM 2079 C C . LEU A 1 261 ? -14.613 -12.903 9.854 1.00 68.00 261 LEU A C 1
ATOM 2081 O O . LEU A 1 261 ? -15.383 -12.260 9.131 1.00 68.00 261 LEU A O 1
ATOM 2085 N N . TYR A 1 262 ? -13.658 -13.704 9.394 1.00 63.12 262 TYR A N 1
ATOM 2086 C CA . TYR A 1 262 ? -13.508 -14.051 7.990 1.00 63.12 262 TYR A CA 1
ATOM 2087 C C . TYR A 1 262 ? -14.321 -15.290 7.650 1.00 63.12 262 TYR A C 1
ATOM 2089 O O . TYR A 1 262 ? -14.357 -16.252 8.413 1.00 63.12 262 TYR A O 1
ATOM 2097 N N . GLY A 1 263 ? -14.930 -15.274 6.473 1.00 56.34 263 GLY A N 1
ATOM 2098 C CA . GLY A 1 263 ? -15.337 -16.488 5.778 1.00 56.34 263 GLY A CA 1
ATOM 2099 C C . GLY A 1 263 ? -14.601 -16.550 4.450 1.00 56.34 263 GLY A C 1
ATOM 2100 O O . GLY A 1 263 ? -14.411 -15.519 3.799 1.00 56.34 263 GLY A O 1
ATOM 2101 N N . THR A 1 264 ? -14.173 -17.746 4.065 1.00 53.47 264 THR A N 1
ATOM 2102 C CA . THR A 1 264 ? -13.640 -18.021 2.733 1.00 53.47 264 THR A CA 1
ATOM 2103 C C . THR A 1 264 ? -14.765 -17.849 1.716 1.00 53.47 264 THR A C 1
ATOM 2105 O O . THR A 1 264 ? -15.812 -18.489 1.813 1.00 53.47 264 THR A O 1
ATOM 2108 N N . GLY A 1 265 ? -14.592 -16.919 0.776 1.00 46.47 265 GLY A N 1
ATOM 2109 C CA . GLY A 1 265 ? -15.553 -16.690 -0.297 1.00 46.47 265 GLY A CA 1
ATOM 2110 C C . GLY A 1 265 ? -15.484 -17.818 -1.321 1.00 46.47 265 GLY A C 1
ATOM 2111 O O . GLY A 1 265 ? -14.773 -17.692 -2.307 1.00 46.47 265 GLY A O 1
ATOM 2112 N N . LEU A 1 266 ? -16.206 -18.915 -1.091 1.00 41.44 266 LEU A N 1
ATOM 2113 C CA . LEU A 1 266 ? -16.511 -19.881 -2.145 1.00 41.44 266 LEU A CA 1
ATOM 2114 C C . LEU A 1 266 ? -17.628 -19.282 -3.011 1.00 41.44 266 LEU A C 1
ATOM 2116 O O . LEU A 1 266 ? -18.789 -19.280 -2.601 1.00 41.44 266 LEU A O 1
ATOM 2120 N N . TYR A 1 267 ? -17.256 -18.732 -4.168 1.00 43.97 267 TYR A N 1
ATOM 2121 C CA . TYR A 1 267 ? -18.172 -18.432 -5.273 1.00 43.97 267 TYR A CA 1
ATOM 2122 C C . TYR A 1 267 ? -17.871 -19.351 -6.446 1.00 43.97 267 TYR A C 1
ATOM 2124 O O . TYR A 1 267 ? -16.671 -19.491 -6.772 1.00 43.97 267 TYR A O 1
#